Protein AF-A0A2D4KIU3-F1 (afdb_monomer_lite)

pLDDT: mean 73.27, std 28.05, range [29.25, 98.81]

Structure (mmCIF, N/CA/C/O backbone):
data_AF-A0A2D4KIU3-F1
#
_entry.id   AF-A0A2D4KIU3-F1
#
loop_
_atom_site.group_PDB
_atom_site.id
_atom_site.type_symbol
_atom_site.label_atom_id
_atom_site.label_alt_id
_atom_site.label_comp_id
_atom_site.label_asym_id
_atom_site.label_entity_id
_atom_site.label_seq_id
_atom_site.pdbx_PDB_ins_code
_atom_site.Cartn_x
_atom_site.Cartn_y
_atom_site.Cartn_z
_atom_site.occupancy
_atom_site.B_iso_or_equiv
_atom_site.auth_seq_id
_atom_site.auth_comp_id
_atom_site.auth_asym_id
_atom_site.auth_atom_id
_atom_site.pdbx_PDB_model_num
ATOM 1 N N . LYS A 1 1 ? 47.180 14.783 33.557 1.00 40.50 1 LYS A N 1
ATOM 2 C CA . LYS A 1 1 ? 46.463 15.062 32.293 1.00 40.50 1 LYS A CA 1
ATOM 3 C C . LYS A 1 1 ? 45.874 13.731 31.848 1.00 40.50 1 LYS A C 1
ATOM 5 O O . LYS A 1 1 ? 46.631 12.864 31.442 1.00 40.50 1 LYS A O 1
ATOM 10 N N . LEU A 1 2 ? 44.599 13.516 32.169 1.00 36.12 2 LEU A N 1
ATOM 11 C CA . LEU A 1 2 ? 43.833 12.306 31.865 1.00 36.12 2 LEU A CA 1
ATOM 12 C C . LEU A 1 2 ? 43.124 12.553 30.540 1.00 36.12 2 LEU A C 1
ATOM 14 O O . LEU A 1 2 ? 42.326 13.480 30.495 1.00 36.12 2 LEU A O 1
ATOM 18 N N . GLU A 1 3 ? 43.389 11.741 29.525 1.00 37.31 3 GLU A N 1
ATOM 19 C CA . GLU A 1 3 ? 42.481 11.543 28.393 1.00 37.31 3 GLU A CA 1
ATOM 20 C C . GLU A 1 3 ? 42.532 10.060 28.030 1.00 37.31 3 GLU A C 1
ATOM 22 O O . GLU A 1 3 ? 43.608 9.468 27.935 1.00 37.31 3 GLU A O 1
ATOM 27 N N . GLY A 1 4 ? 41.349 9.457 27.964 1.00 34.34 4 GLY A N 1
ATOM 28 C CA . GLY A 1 4 ? 41.135 8.068 27.607 1.00 34.34 4 GLY A CA 1
ATOM 29 C C . GLY A 1 4 ? 40.420 7.958 26.269 1.00 34.34 4 GLY A C 1
ATOM 30 O O . GLY A 1 4 ? 39.646 8.831 25.898 1.00 34.34 4 GLY A O 1
ATOM 31 N N . GLU A 1 5 ? 40.642 6.833 25.605 1.00 39.84 5 GLU A N 1
ATOM 32 C CA . GLU A 1 5 ? 39.859 6.281 24.499 1.00 39.84 5 GLU A CA 1
ATOM 33 C C . GLU A 1 5 ? 39.875 4.764 24.773 1.00 39.84 5 GLU A C 1
ATOM 35 O O . GLU A 1 5 ? 40.921 4.200 25.077 1.00 39.84 5 GLU A O 1
ATOM 40 N N . GLY A 1 6 ? 38.779 4.018 24.871 1.00 34.97 6 GLY A N 1
ATOM 41 C CA . GLY A 1 6 ? 37.542 4.077 24.106 1.00 34.97 6 GLY A CA 1
ATOM 42 C C . GLY A 1 6 ? 37.364 2.710 23.437 1.00 34.97 6 GLY A C 1
ATOM 43 O O . GLY A 1 6 ? 37.425 2.608 22.219 1.00 34.97 6 GLY A O 1
ATOM 44 N N . SER A 1 7 ? 37.249 1.635 24.231 1.00 36.78 7 SER A N 1
ATOM 45 C CA . SER A 1 7 ? 37.103 0.265 23.725 1.00 36.78 7 SER A CA 1
ATOM 46 C C . SER A 1 7 ? 35.697 0.048 23.160 1.00 36.78 7 SER A C 1
ATOM 48 O O . SER A 1 7 ? 34.721 0.046 23.916 1.00 36.78 7 SER A O 1
ATOM 50 N N . GLY A 1 8 ? 35.597 -0.169 21.849 1.00 34.53 8 GLY A N 1
ATOM 51 C CA . GLY A 1 8 ? 34.386 -0.670 21.206 1.00 34.53 8 GLY A CA 1
ATOM 52 C C . GLY A 1 8 ? 34.081 -2.088 21.684 1.00 34.53 8 GLY A C 1
ATOM 53 O O . GLY A 1 8 ? 34.911 -2.983 21.553 1.00 34.53 8 GLY A O 1
ATOM 54 N N . LYS A 1 9 ? 32.898 -2.280 22.269 1.00 35.44 9 LYS A N 1
ATOM 55 C CA . LYS A 1 9 ? 32.321 -3.601 22.524 1.00 35.44 9 LYS A CA 1
ATOM 56 C C . LYS A 1 9 ? 31.209 -3.824 21.510 1.00 35.44 9 LYS A C 1
ATOM 58 O O . LYS A 1 9 ? 30.215 -3.103 21.514 1.00 35.44 9 LYS A O 1
ATOM 63 N N . GLU A 1 10 ? 31.424 -4.806 20.646 1.00 32.50 10 GLU A N 1
ATOM 64 C CA . GLU A 1 10 ? 30.407 -5.408 19.796 1.00 32.50 10 GLU A CA 1
ATOM 65 C C . GLU A 1 10 ? 29.347 -6.068 20.689 1.00 32.50 10 GLU A C 1
ATOM 67 O O . GLU A 1 10 ? 29.673 -6.796 21.627 1.00 32.50 10 GLU A O 1
ATOM 72 N N . ALA A 1 11 ? 28.076 -5.763 20.433 1.00 32.19 11 ALA A N 1
ATOM 73 C CA . ALA A 1 11 ? 26.944 -6.415 21.076 1.00 32.19 11 ALA A CA 1
ATOM 74 C C . ALA A 1 11 ? 26.399 -7.477 20.116 1.00 32.19 11 ALA A C 1
ATOM 76 O O . ALA A 1 11 ? 25.692 -7.177 19.155 1.00 32.19 11 ALA A O 1
ATOM 77 N N . GLU A 1 12 ? 26.782 -8.718 20.386 1.00 29.94 12 GLU A N 1
ATOM 78 C CA . GLU A 1 12 ? 26.273 -9.938 19.772 1.00 29.94 12 GLU A CA 1
ATOM 79 C C 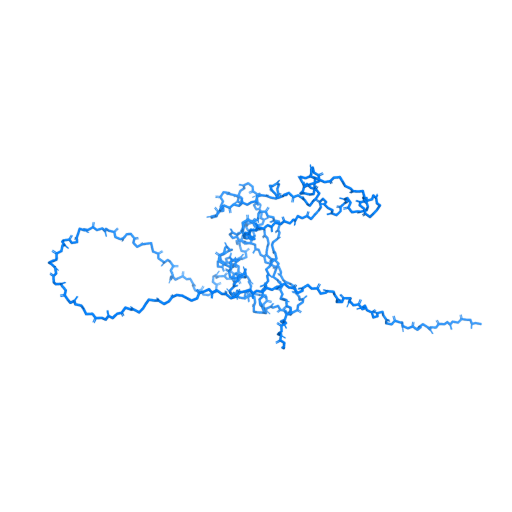. GLU A 1 12 ? 24.845 -10.193 20.285 1.00 29.94 12 GLU A C 1
ATOM 81 O O . GLU A 1 12 ? 24.622 -10.394 21.480 1.00 29.94 12 GLU A O 1
ATOM 86 N N . VAL A 1 13 ? 23.850 -10.126 19.395 1.00 33.41 13 VAL A N 1
ATOM 87 C CA . VAL A 1 13 ? 22.452 -10.442 19.727 1.00 33.41 13 VAL A CA 1
ATOM 88 C C . VAL A 1 13 ? 22.194 -11.906 19.387 1.00 33.41 13 VAL A C 1
ATOM 90 O O . VAL A 1 13 ? 21.866 -12.266 18.257 1.00 33.41 13 VAL A O 1
ATOM 93 N N . GLN A 1 14 ? 22.344 -12.748 20.407 1.00 29.25 14 GLN A N 1
ATOM 94 C CA . GLN A 1 14 ? 21.923 -14.144 20.426 1.00 29.25 14 GLN A CA 1
ATOM 95 C C . GLN A 1 14 ? 20.391 -14.216 20.289 1.00 29.25 14 GLN A C 1
ATOM 97 O O . GLN A 1 14 ? 19.669 -13.743 21.166 1.00 29.25 14 GLN A O 1
ATOM 102 N N . THR A 1 15 ? 19.873 -14.813 19.211 1.00 35.56 15 THR A N 1
ATOM 103 C CA . THR A 1 15 ? 18.436 -15.122 19.103 1.00 35.56 15 THR A CA 1
ATOM 104 C C . THR A 1 15 ? 18.208 -16.582 19.471 1.00 35.56 15 THR A C 1
ATOM 106 O O . THR A 1 15 ? 18.785 -17.484 18.865 1.00 35.56 15 THR A O 1
ATOM 109 N N . ALA A 1 16 ? 17.384 -16.788 20.499 1.00 31.39 16 ALA A N 1
ATOM 110 C CA . ALA A 1 16 ? 16.934 -18.083 20.978 1.00 31.39 16 ALA A CA 1
ATOM 111 C C . ALA A 1 16 ? 16.079 -18.793 19.918 1.00 31.39 16 ALA A C 1
ATOM 113 O O . ALA A 1 16 ? 15.137 -18.221 19.370 1.00 31.39 16 ALA A O 1
ATOM 114 N N . ALA A 1 17 ? 16.434 -20.045 19.643 1.00 29.98 17 ALA A N 1
ATOM 115 C CA . ALA A 1 17 ? 15.626 -20.989 18.896 1.00 29.98 17 ALA A CA 1
ATOM 116 C C . ALA A 1 17 ? 14.767 -21.765 19.896 1.00 29.98 17 ALA A C 1
ATOM 118 O O . ALA A 1 17 ? 15.323 -22.450 20.748 1.00 29.98 17 ALA A O 1
ATOM 119 N N . ASP A 1 18 ? 13.445 -21.684 19.763 1.00 30.75 18 ASP A N 1
ATOM 120 C CA . ASP A 1 18 ? 12.531 -22.614 20.417 1.00 30.75 18 ASP A CA 1
ATOM 121 C C . ASP A 1 18 ? 11.581 -23.241 19.400 1.00 30.75 18 ASP A C 1
ATOM 123 O O . ASP A 1 18 ? 11.094 -22.615 18.456 1.00 30.75 18 ASP A O 1
ATOM 127 N N . ALA A 1 19 ? 11.419 -24.544 19.592 1.00 31.80 19 ALA A N 1
ATOM 128 C CA . ALA A 1 19 ? 10.849 -25.514 18.686 1.00 31.80 19 ALA A CA 1
ATOM 129 C C . ALA A 1 19 ? 9.316 -25.485 18.648 1.00 31.80 19 ALA A C 1
ATOM 131 O O . ALA A 1 19 ? 8.651 -25.342 19.670 1.00 31.80 19 ALA A O 1
ATOM 132 N N . ALA A 1 20 ? 8.755 -25.772 17.472 1.00 32.62 20 ALA A N 1
ATOM 133 C CA . ALA A 1 20 ? 7.393 -26.279 17.344 1.00 32.62 20 ALA A CA 1
ATOM 134 C C . ALA A 1 20 ? 7.316 -27.268 16.173 1.00 32.62 20 ALA A C 1
ATOM 136 O O . ALA A 1 20 ? 7.090 -26.910 15.018 1.00 32.62 20 ALA A O 1
ATOM 137 N N . THR A 1 21 ? 7.534 -28.538 16.503 1.00 33.28 21 THR A N 1
ATOM 138 C CA . THR A 1 21 ? 7.235 -29.704 15.670 1.00 33.28 21 THR A CA 1
ATOM 139 C C . THR A 1 21 ? 5.724 -29.912 15.649 1.00 33.28 21 THR A C 1
ATOM 141 O O . THR A 1 21 ? 5.147 -30.228 16.687 1.00 33.28 21 THR A O 1
ATOM 144 N N . LEU A 1 22 ? 5.076 -29.797 14.487 1.00 35.41 22 LEU A N 1
ATOM 145 C CA . LEU A 1 22 ? 3.707 -30.280 14.297 1.00 35.41 22 LEU A CA 1
ATOM 146 C C . LEU A 1 22 ? 3.596 -31.110 13.016 1.00 35.41 22 LEU A C 1
ATOM 148 O O . LEU A 1 22 ? 3.988 -30.701 11.924 1.00 35.41 22 LEU A O 1
ATOM 152 N N . ALA A 1 23 ? 3.093 -32.321 13.227 1.00 34.09 23 ALA A N 1
ATOM 153 C CA . ALA A 1 23 ? 2.970 -33.421 12.293 1.00 34.09 23 ALA A CA 1
ATOM 154 C C . ALA A 1 23 ? 2.049 -33.106 11.104 1.00 34.09 23 ALA A C 1
ATOM 156 O O . ALA A 1 23 ? 0.964 -32.551 11.267 1.00 34.09 23 ALA A O 1
ATOM 157 N N . THR A 1 24 ? 2.450 -33.549 9.913 1.00 32.34 24 THR A N 1
ATOM 158 C CA . THR A 1 24 ? 1.591 -33.642 8.727 1.00 32.34 24 THR A CA 1
ATOM 159 C C . THR A 1 24 ? 1.411 -35.113 8.364 1.00 32.34 24 THR A C 1
ATOM 161 O O . THR A 1 24 ? 2.364 -35.815 8.036 1.00 32.34 24 THR A O 1
ATOM 164 N N . SER A 1 25 ? 0.174 -35.593 8.460 1.00 35.59 25 SER A N 1
ATOM 165 C CA . SER A 1 25 ? -0.276 -36.888 7.950 1.00 35.59 25 SER A CA 1
ATOM 166 C C . SER A 1 25 ? -0.548 -36.813 6.432 1.00 35.59 25 SER A C 1
ATOM 168 O O . SER A 1 25 ? -0.984 -35.768 5.943 1.00 35.59 25 SER A O 1
ATOM 170 N N . PRO A 1 26 ? -0.296 -37.893 5.663 1.00 46.34 26 PRO A N 1
ATOM 171 C CA . PRO A 1 26 ? -0.470 -37.904 4.209 1.00 46.34 26 PRO A CA 1
ATOM 172 C C . PRO A 1 26 ? -1.936 -38.132 3.780 1.00 46.34 26 PRO A C 1
ATOM 174 O O . PRO A 1 26 ? -2.709 -38.740 4.525 1.00 46.34 26 PRO A O 1
ATOM 177 N N . PRO A 1 27 ? -2.332 -37.690 2.569 1.00 42.78 27 PRO A N 1
ATOM 178 C CA . PRO A 1 27 ? -3.683 -37.888 2.045 1.00 42.78 27 PRO A CA 1
ATOM 179 C C . PRO A 1 27 ? -3.901 -39.320 1.512 1.00 42.78 27 PRO A C 1
ATOM 181 O O . PRO A 1 27 ? -2.961 -39.932 0.997 1.00 42.78 27 PRO A O 1
ATOM 184 N N . PRO A 1 28 ? -5.136 -39.858 1.568 1.00 35.97 28 PRO A N 1
ATOM 185 C CA . PRO A 1 28 ? -5.449 -41.160 0.996 1.00 35.97 28 PRO A CA 1
ATOM 186 C C . PRO A 1 28 ? -5.583 -41.090 -0.531 1.00 35.97 28 PRO A C 1
ATOM 188 O O . PRO A 1 28 ? -6.328 -40.285 -1.090 1.00 35.97 28 PRO A O 1
ATOM 191 N N . THR A 1 29 ? -4.876 -41.994 -1.201 1.00 35.66 29 THR A N 1
ATOM 192 C CA . THR A 1 29 ? -5.041 -42.344 -2.609 1.00 35.66 29 THR A CA 1
ATOM 193 C C . THR A 1 29 ? -6.275 -43.232 -2.783 1.00 35.66 29 THR A C 1
ATOM 195 O O . THR A 1 29 ? -6.407 -44.269 -2.137 1.00 35.66 29 THR A O 1
ATOM 198 N N . SER A 1 30 ? -7.171 -42.872 -3.702 1.00 39.31 30 SER A N 1
ATOM 199 C CA . SER A 1 30 ? -8.109 -43.832 -4.288 1.00 39.31 30 SER A CA 1
ATOM 200 C C . SER A 1 30 ? -8.106 -43.660 -5.801 1.00 39.31 30 SER A C 1
ATOM 202 O O . SER A 1 30 ? -8.297 -42.567 -6.332 1.00 39.31 30 SER A O 1
ATOM 204 N N . GLY A 1 31 ? -7.754 -44.750 -6.477 1.00 32.97 31 GLY A N 1
ATOM 205 C CA . GLY A 1 31 ? -7.716 -44.848 -7.922 1.00 32.97 31 GLY A CA 1
ATOM 206 C C . GLY A 1 31 ? -9.086 -45.193 -8.489 1.00 32.97 31 GLY A C 1
ATOM 207 O O . GLY A 1 31 ? -9.846 -45.955 -7.898 1.00 32.97 31 GLY A O 1
ATOM 208 N N . ALA A 1 32 ? -9.351 -44.687 -9.686 1.00 34.72 32 ALA A N 1
ATOM 209 C CA . ALA A 1 32 ? -10.317 -45.268 -10.598 1.00 34.72 32 ALA A CA 1
ATOM 210 C C . ALA A 1 32 ? -9.706 -45.239 -12.002 1.00 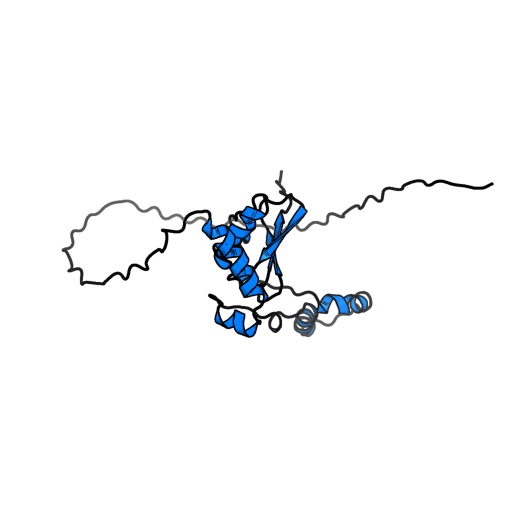34.72 32 ALA A C 1
ATOM 212 O O . ALA A 1 32 ? -9.532 -44.190 -12.618 1.00 34.72 32 ALA A O 1
ATOM 213 N N . VAL A 1 33 ? -9.315 -46.426 -12.454 1.00 33.50 33 VAL A N 1
ATOM 214 C CA . VAL A 1 33 ? -8.898 -46.741 -13.819 1.00 33.50 33 VAL A CA 1
ATOM 215 C C . VAL A 1 33 ? -10.155 -46.777 -14.690 1.00 33.50 33 VAL A C 1
ATOM 217 O O . VAL A 1 33 ? -11.086 -47.512 -14.374 1.00 33.50 33 VAL A O 1
ATOM 220 N N . ALA A 1 34 ? -10.183 -46.025 -15.791 1.00 33.12 34 ALA A N 1
ATOM 221 C CA . ALA A 1 34 ? -11.226 -46.122 -16.811 1.00 33.12 34 ALA A CA 1
ATOM 222 C C . ALA A 1 34 ? -10.615 -46.631 -18.126 1.00 33.12 34 ALA A C 1
ATOM 224 O O . ALA A 1 34 ? -9.684 -46.029 -18.662 1.00 33.12 34 ALA A O 1
ATOM 225 N N . GLN A 1 35 ? -11.122 -47.764 -18.618 1.00 33.66 35 GLN A N 1
ATOM 226 C CA . GLN A 1 35 ? -10.772 -48.347 -19.916 1.00 33.66 35 GLN A CA 1
ATOM 227 C C . GLN A 1 35 ? -11.553 -47.679 -21.066 1.00 33.66 35 GLN A C 1
ATOM 229 O O . GLN A 1 35 ? -12.667 -47.201 -20.841 1.00 33.66 35 GLN A O 1
ATOM 234 N N . PRO A 1 36 ? -11.018 -47.663 -22.304 1.00 35.38 36 PRO A N 1
ATOM 235 C CA . PRO A 1 36 ? -11.659 -47.019 -23.440 1.00 35.38 36 PRO A CA 1
ATOM 236 C C . PRO A 1 36 ? -12.484 -48.012 -24.267 1.00 35.38 36 PRO A C 1
ATOM 238 O O . PRO A 1 36 ? -12.012 -49.089 -24.623 1.00 35.38 36 PRO A O 1
ATOM 241 N N . GLY A 1 37 ? -13.684 -47.599 -24.672 1.00 32.28 37 GLY A N 1
ATOM 242 C CA . GLY A 1 37 ? -14.399 -48.242 -25.771 1.00 32.28 37 GLY A CA 1
ATOM 243 C C . GLY A 1 37 ? -15.909 -48.218 -25.609 1.00 32.28 37 GLY A C 1
ATOM 244 O O . GLY A 1 37 ? -16.460 -49.056 -24.914 1.00 32.28 37 GLY A O 1
ATOM 245 N N . GLN A 1 38 ? -16.575 -47.299 -26.309 1.00 33.19 38 GLN A N 1
ATOM 246 C CA . GLN A 1 38 ? -17.578 -47.633 -27.327 1.00 33.19 38 GLN A CA 1
ATOM 247 C C . GLN A 1 38 ? -18.181 -46.354 -27.919 1.00 33.19 38 GLN A C 1
ATOM 249 O O . GLN A 1 38 ? -18.591 -45.427 -27.226 1.00 33.19 38 GLN A O 1
ATOM 254 N N . ARG A 1 39 ? -18.175 -46.321 -29.252 1.00 32.19 39 ARG A N 1
ATOM 255 C CA . ARG A 1 39 ? -18.796 -45.318 -30.117 1.00 32.19 39 ARG A CA 1
ATOM 256 C C . ARG A 1 39 ? -20.314 -45.492 -30.051 1.00 32.19 39 ARG A C 1
ATOM 258 O O . ARG A 1 39 ? -20.799 -46.576 -30.356 1.00 32.19 39 ARG A O 1
ATOM 265 N N . ALA A 1 40 ? -21.043 -44.417 -29.776 1.00 32.47 40 ALA A N 1
ATOM 266 C CA . ALA A 1 40 ? -22.468 -44.323 -30.071 1.00 32.47 40 ALA A CA 1
ATOM 267 C C . ALA A 1 40 ? -22.727 -43.052 -30.889 1.00 32.47 40 ALA A C 1
ATOM 269 O O . ALA A 1 40 ? -22.396 -41.940 -30.484 1.00 32.47 40 ALA A O 1
ATOM 270 N N . SER A 1 41 ? -23.264 -43.262 -32.085 1.00 33.00 41 SER A N 1
ATOM 271 C CA . SER A 1 41 ? -23.722 -42.261 -33.040 1.00 33.00 41 SER A CA 1
ATOM 272 C C . SER A 1 41 ? -25.031 -41.630 -32.573 1.00 33.00 41 SER A C 1
ATOM 274 O O . SER A 1 41 ? -26.014 -42.352 -32.412 1.00 33.00 41 SER A O 1
ATOM 276 N N . LEU A 1 42 ? -25.078 -40.303 -32.440 1.00 34.06 42 LEU A N 1
ATOM 277 C CA . LEU A 1 42 ? -26.329 -39.554 -32.325 1.00 34.06 42 LEU A CA 1
ATOM 278 C C . LEU A 1 42 ? -26.272 -38.283 -33.186 1.00 34.06 42 LEU A C 1
ATOM 280 O O . LEU A 1 42 ? -25.237 -37.637 -33.326 1.00 34.06 42 LEU A O 1
ATOM 284 N N . SER A 1 43 ? -27.413 -38.023 -33.816 1.00 32.75 43 SER A N 1
ATOM 285 C CA . SER A 1 43 ? -27.747 -37.038 -34.850 1.00 32.75 43 SER A CA 1
ATOM 286 C C . SER A 1 43 ? -27.503 -35.567 -34.470 1.00 32.75 43 SER A C 1
ATOM 288 O O . SER A 1 43 ? -27.565 -35.226 -33.289 1.00 32.75 43 SER A O 1
ATOM 290 N N . PRO A 1 44 ? -27.301 -34.668 -35.457 1.00 36.28 44 PRO A N 1
ATOM 291 C CA . PRO A 1 44 ? -27.013 -33.261 -35.197 1.00 36.28 44 PRO A CA 1
ATOM 292 C C . PRO A 1 44 ? -28.254 -32.518 -34.685 1.00 36.28 44 PRO A C 1
ATOM 294 O O . PRO A 1 44 ? -29.284 -32.467 -35.355 1.00 36.28 44 PRO A O 1
ATOM 297 N N . VAL A 1 45 ? -28.141 -31.912 -33.502 1.00 35.22 45 VAL A N 1
ATOM 298 C CA . VAL A 1 45 ? -29.133 -30.972 -32.964 1.00 35.22 45 VAL A CA 1
ATOM 299 C C . VAL A 1 45 ? -28.734 -29.555 -33.377 1.00 35.22 45 VAL A C 1
ATOM 301 O O . VAL A 1 45 ? -27.583 -29.148 -33.241 1.00 35.22 45 VAL A O 1
ATOM 304 N N . SER A 1 46 ? -29.712 -28.831 -33.916 1.00 33.75 46 SER A N 1
ATOM 305 C CA . SER A 1 46 ? -29.637 -27.459 -34.417 1.00 33.75 46 SER A CA 1
ATOM 306 C C . SER A 1 46 ? -29.015 -26.483 -33.406 1.00 33.75 46 SER A C 1
ATOM 308 O O . SER A 1 46 ? -29.580 -26.240 -32.340 1.00 33.75 46 SER A O 1
ATOM 310 N N . LEU A 1 47 ? -27.882 -25.873 -33.769 1.00 36.50 47 LEU A N 1
ATOM 311 C CA . LEU A 1 47 ? -27.277 -24.739 -33.065 1.00 36.50 47 LEU A CA 1
ATOM 312 C C . LEU A 1 47 ? -28.142 -23.492 -33.286 1.00 36.50 47 LEU A C 1
ATOM 314 O O . LEU A 1 47 ? -28.080 -22.843 -34.328 1.00 36.50 47 LEU A O 1
ATOM 318 N N . GLY A 1 48 ? -28.974 -23.173 -32.297 1.00 30.53 48 GLY A N 1
ATOM 319 C CA . GLY A 1 48 ? -29.591 -21.860 -32.181 1.00 30.53 48 GLY A CA 1
ATOM 320 C C . GLY A 1 48 ? -28.519 -20.790 -31.965 1.00 30.53 48 GLY A C 1
ATOM 321 O O . GLY A 1 48 ? -27.594 -20.976 -31.175 1.00 30.53 48 GLY A O 1
ATOM 322 N N . ASN A 1 49 ? -28.658 -19.677 -32.685 1.00 40.84 49 ASN A N 1
ATOM 323 C CA . ASN A 1 49 ? -27.849 -18.470 -32.556 1.00 40.84 49 ASN A CA 1
ATOM 324 C C . ASN A 1 49 ? -27.816 -17.979 -31.101 1.00 40.84 49 ASN A C 1
ATOM 326 O O . ASN A 1 49 ? -28.709 -17.256 -30.663 1.00 40.84 49 ASN A O 1
ATOM 330 N N . LEU A 1 50 ? -26.755 -18.318 -30.369 1.00 35.38 50 LEU A N 1
ATOM 331 C CA . LEU A 1 50 ? -26.365 -17.590 -29.172 1.00 35.38 50 LEU A CA 1
ATOM 332 C C . LEU A 1 50 ? -25.201 -16.686 -29.555 1.00 35.38 50 LEU A C 1
ATOM 334 O O . LEU A 1 50 ? -24.065 -17.114 -29.750 1.00 35.38 50 LEU A O 1
ATOM 338 N N . GLN A 1 51 ? -25.539 -15.417 -29.734 1.00 34.66 51 GLN A N 1
ATOM 339 C CA . GLN A 1 51 ? -24.614 -14.348 -30.042 1.00 34.66 51 GLN A CA 1
ATOM 340 C C . GLN A 1 51 ? -23.617 -14.222 -28.888 1.00 34.66 51 GLN A C 1
ATOM 342 O O . GLN A 1 51 ? -23.912 -13.651 -27.838 1.00 34.66 51 GLN A O 1
ATOM 347 N N . LEU A 1 52 ? -22.435 -14.803 -29.080 1.00 31.94 52 LEU A N 1
ATOM 348 C CA . LEU A 1 52 ? -21.291 -14.622 -28.208 1.00 31.94 52 LEU A CA 1
ATOM 349 C C . LEU A 1 52 ? -20.937 -13.130 -28.255 1.00 31.94 52 LEU A C 1
ATOM 351 O O . LEU A 1 52 ? -20.344 -12.648 -29.220 1.00 31.94 52 LEU A O 1
ATOM 355 N N . LYS A 1 53 ? -21.335 -12.366 -27.232 1.00 32.41 53 LYS A N 1
ATOM 356 C CA . LYS A 1 53 ? -20.724 -11.062 -26.972 1.00 32.41 53 LYS A CA 1
ATOM 357 C C . LYS A 1 53 ? -19.274 -11.345 -26.603 1.00 32.41 53 LYS A C 1
ATOM 359 O O . LYS A 1 53 ? -18.962 -11.621 -25.449 1.00 32.41 53 LYS A O 1
ATOM 364 N N . ALA A 1 54 ? -18.405 -11.315 -27.606 1.00 31.25 54 ALA A N 1
ATOM 365 C CA . ALA A 1 54 ? -16.979 -11.182 -27.405 1.00 31.25 54 ALA A CA 1
ATOM 366 C C . ALA A 1 54 ? -16.768 -9.927 -26.550 1.00 31.25 54 ALA A C 1
ATOM 368 O O . ALA A 1 54 ? -16.939 -8.802 -27.023 1.00 31.25 54 ALA A O 1
ATOM 369 N N . ALA A 1 55 ? -16.456 -10.117 -25.268 1.00 33.53 55 ALA A N 1
ATOM 370 C CA . ALA A 1 55 ? -15.831 -9.074 -24.481 1.00 33.53 55 ALA A CA 1
ATOM 371 C C . ALA A 1 55 ? -14.517 -8.773 -25.198 1.00 33.53 55 ALA A C 1
ATOM 373 O O . ALA A 1 55 ? -13.614 -9.610 -25.229 1.00 33.53 55 ALA A O 1
ATOM 374 N N . ALA A 1 56 ? -14.469 -7.630 -25.877 1.00 30.97 56 ALA A N 1
ATOM 375 C CA . ALA A 1 56 ? -13.286 -7.170 -26.567 1.00 30.97 56 ALA A CA 1
ATOM 376 C C . ALA A 1 56 ? -12.132 -7.153 -25.561 1.00 30.97 56 ALA A C 1
ATOM 378 O O . ALA A 1 56 ? -12.068 -6.300 -24.675 1.00 30.97 56 ALA A O 1
ATOM 379 N N . SER A 1 57 ? -11.217 -8.114 -25.692 1.00 36.16 57 SER A N 1
ATOM 380 C CA . SER A 1 57 ? -9.901 -8.000 -25.099 1.00 36.16 57 SER A CA 1
ATOM 381 C C . SER A 1 57 ? -9.251 -6.784 -25.753 1.00 36.16 57 SER A C 1
ATOM 383 O O . SER A 1 57 ? -8.776 -6.864 -26.888 1.00 36.16 57 SER A O 1
ATOM 385 N N . HIS A 1 58 ? -9.243 -5.641 -25.069 1.00 37.94 58 HIS A N 1
ATOM 386 C CA . HIS A 1 58 ? -8.400 -4.505 -25.435 1.00 37.94 58 HIS A CA 1
ATOM 387 C C . HIS A 1 58 ? -6.941 -4.861 -25.117 1.00 37.94 58 HIS A C 1
ATOM 389 O O . HIS A 1 58 ? -6.312 -4.348 -24.199 1.00 37.94 58 HIS A O 1
ATOM 395 N N . SER A 1 59 ? -6.411 -5.801 -25.894 1.00 41.50 59 SER A N 1
ATOM 396 C CA . SER A 1 59 ? -5.011 -6.197 -25.933 1.00 41.50 59 SER A CA 1
ATOM 397 C C . SER A 1 59 ? -4.405 -5.747 -27.261 1.00 41.50 59 SER A C 1
ATOM 399 O O . SER A 1 59 ? -3.748 -6.525 -27.936 1.00 41.50 59 SER A O 1
ATOM 401 N N . THR A 1 60 ? -4.622 -4.490 -27.657 1.00 45.94 60 THR A N 1
ATOM 402 C CA . THR A 1 60 ? -3.850 -3.827 -28.718 1.00 45.94 60 THR A CA 1
ATOM 403 C C . THR A 1 60 ? -3.903 -2.311 -28.556 1.00 45.94 60 THR A C 1
ATOM 405 O O . THR A 1 60 ? -4.972 -1.751 -28.356 1.00 45.94 60 THR A O 1
ATOM 408 N N . MET A 1 61 ? -2.746 -1.680 -28.779 1.00 44.38 61 MET A N 1
ATOM 409 C CA . MET A 1 61 ? -2.486 -0.242 -28.935 1.00 44.38 61 MET A CA 1
ATOM 410 C C . MET A 1 61 ? -2.277 0.567 -27.658 1.00 44.38 61 MET A C 1
ATOM 412 O O . MET A 1 61 ? -3.232 1.097 -27.136 1.00 44.38 61 MET A O 1
ATOM 416 N N . TYR A 1 62 ? -1.012 0.769 -27.253 1.00 38.28 62 TYR A N 1
ATOM 417 C CA . TYR A 1 62 ? -0.438 2.122 -27.077 1.00 38.28 62 TYR A CA 1
ATOM 418 C C . TYR A 1 62 ? 1.111 2.059 -27.090 1.00 38.28 62 TYR A C 1
ATOM 420 O O . TYR A 1 62 ? 1.689 1.275 -26.318 1.00 38.28 62 TYR A O 1
ATOM 428 N N . PRO A 1 63 ? 1.794 2.863 -27.939 1.00 41.12 63 PRO A N 1
ATOM 429 C CA . PRO A 1 63 ? 3.250 2.834 -28.112 1.00 41.12 63 PRO A CA 1
ATOM 430 C C . PRO A 1 63 ? 4.018 3.433 -26.917 1.00 41.12 63 PRO A C 1
ATOM 432 O O . PRO A 1 63 ? 3.537 4.318 -26.205 1.00 41.12 63 PRO A O 1
ATOM 435 N N . GLY A 1 64 ? 5.233 2.916 -26.698 1.00 49.91 64 GLY A N 1
ATOM 436 C CA . GLY A 1 64 ? 5.976 2.912 -25.426 1.00 49.91 64 GLY A CA 1
ATOM 437 C C . GLY A 1 64 ? 6.326 4.254 -24.767 1.00 49.91 64 GLY A C 1
ATOM 438 O O . GLY A 1 64 ? 6.551 4.267 -23.559 1.00 49.91 64 GLY A O 1
ATOM 439 N N . ASN A 1 65 ? 6.298 5.384 -25.483 1.00 48.78 65 ASN A N 1
ATOM 440 C CA . ASN A 1 65 ? 6.597 6.698 -24.892 1.00 48.78 65 ASN A CA 1
ATOM 441 C C . ASN A 1 65 ? 5.407 7.344 -24.159 1.00 48.78 65 ASN A C 1
ATOM 443 O O . ASN A 1 65 ? 5.630 8.145 -23.255 1.00 48.78 65 ASN A O 1
ATOM 447 N N . LYS A 1 66 ? 4.153 6.971 -24.466 1.00 47.97 66 LYS A N 1
ATOM 448 C CA . LYS A 1 66 ? 2.972 7.534 -23.777 1.00 47.97 66 LYS A CA 1
ATOM 449 C C . LYS A 1 66 ? 2.797 6.981 -22.355 1.00 47.97 66 LYS A C 1
ATOM 451 O O . LYS A 1 66 ? 2.361 7.703 -21.467 1.00 47.97 66 LYS A O 1
ATOM 456 N N . ARG A 1 67 ? 3.224 5.737 -22.095 1.00 50.88 67 ARG A N 1
ATOM 457 C CA . ARG A 1 67 ? 3.034 5.054 -20.794 1.00 50.88 67 ARG A CA 1
ATOM 458 C C . ARG A 1 67 ? 3.771 5.707 -19.620 1.00 50.88 67 ARG A C 1
ATOM 460 O O . ARG A 1 67 ? 3.298 5.615 -18.495 1.00 50.88 67 ARG A O 1
ATOM 467 N N . LYS A 1 68 ? 4.902 6.383 -19.868 1.00 53.44 68 LYS A N 1
ATOM 468 C CA . LYS A 1 68 ? 5.658 7.106 -18.826 1.00 53.44 68 LYS A CA 1
ATOM 469 C C . LYS A 1 68 ? 4.924 8.346 -18.303 1.00 53.44 68 LYS A C 1
ATOM 471 O O . LYS A 1 68 ? 5.176 8.744 -17.170 1.00 53.44 68 LYS A O 1
ATOM 476 N N . LYS A 1 69 ? 4.053 8.949 -19.121 1.00 62.41 69 LYS A N 1
ATOM 477 C CA . LYS A 1 69 ? 3.227 10.097 -18.723 1.00 62.41 69 LYS A CA 1
ATOM 478 C C . LYS A 1 69 ? 2.006 9.638 -17.919 1.00 62.41 69 LYS A C 1
ATOM 480 O O . LYS A 1 69 ? 1.703 10.224 -16.891 1.00 62.41 69 LYS A O 1
ATOM 485 N N . LEU A 1 70 ? 1.415 8.513 -18.330 1.00 86.62 70 LEU A N 1
ATOM 486 C CA . LEU A 1 70 ? 0.157 8.005 -17.780 1.00 86.62 70 LEU A CA 1
ATOM 487 C C . LEU A 1 70 ? 0.229 7.652 -16.291 1.00 86.62 70 LEU A C 1
ATOM 489 O O . LEU A 1 70 ? -0.604 8.127 -15.534 1.00 86.62 70 LEU A O 1
ATOM 493 N N . TRP A 1 71 ? 1.225 6.875 -15.840 1.00 93.62 71 TRP A N 1
ATOM 494 C CA . TRP A 1 71 ? 1.263 6.493 -14.418 1.00 93.62 71 TRP A CA 1
ATOM 495 C C . TRP A 1 71 ? 1.538 7.690 -13.498 1.00 93.62 71 TRP A C 1
ATOM 497 O O . TRP A 1 71 ? 1.045 7.715 -12.379 1.00 93.62 71 TRP A O 1
ATOM 507 N N . ARG A 1 72 ? 2.293 8.697 -13.966 1.00 95.62 72 ARG A N 1
ATOM 508 C CA . ARG A 1 72 ? 2.598 9.907 -13.183 1.00 95.62 72 ARG A CA 1
ATOM 509 C C . ARG A 1 72 ? 1.377 10.806 -13.035 1.00 95.62 72 ARG A C 1
ATOM 511 O O . ARG A 1 72 ? 1.095 11.239 -11.926 1.00 95.62 72 ARG A O 1
ATOM 518 N N . GLU A 1 73 ? 0.677 11.061 -14.139 1.00 95.75 73 GLU A N 1
ATOM 519 C CA . GLU A 1 73 ? -0.568 11.840 -14.146 1.00 95.75 73 GLU A CA 1
ATOM 520 C C . GLU A 1 73 ? -1.638 11.149 -13.300 1.00 95.75 73 GLU A C 1
ATOM 522 O O . GLU A 1 73 ? -2.279 11.791 -12.474 1.00 95.75 73 GLU A O 1
ATOM 527 N N . GLU A 1 74 ? -1.769 9.830 -13.441 1.00 96.00 74 GLU A N 1
ATOM 528 C CA . GLU A 1 74 ? -2.743 9.060 -12.674 1.00 96.00 74 GLU A CA 1
ATOM 529 C C . GLU A 1 74 ? -2.401 9.020 -11.184 1.00 96.00 74 GLU A C 1
ATOM 531 O O . GLU A 1 74 ? -3.266 9.243 -10.342 1.00 96.00 74 GLU A O 1
ATOM 536 N N . LYS A 1 75 ? -1.120 8.838 -10.843 1.00 97.25 75 LYS A N 1
ATOM 537 C CA . LYS A 1 75 ? -0.637 8.962 -9.464 1.00 97.25 75 LYS A CA 1
ATOM 538 C C . LYS A 1 75 ? -0.972 10.333 -8.881 1.00 97.25 75 LYS A C 1
ATOM 540 O O . LYS A 1 75 ? -1.473 10.417 -7.767 1.00 97.25 75 LYS A O 1
ATOM 545 N N . GLU A 1 76 ? -0.700 11.410 -9.613 1.00 97.31 76 GLU A N 1
ATOM 546 C CA . GLU A 1 76 ? -1.001 12.766 -9.154 1.00 97.31 76 GLU A CA 1
ATOM 547 C C . GLU A 1 76 ? -2.508 12.989 -8.967 1.00 97.31 76 GLU A C 1
ATOM 549 O O . GLU A 1 76 ? -2.912 13.584 -7.969 1.00 97.31 76 GLU A O 1
ATOM 554 N N . ARG A 1 77 ? -3.336 12.487 -9.891 1.00 97.38 77 ARG A N 1
ATOM 555 C 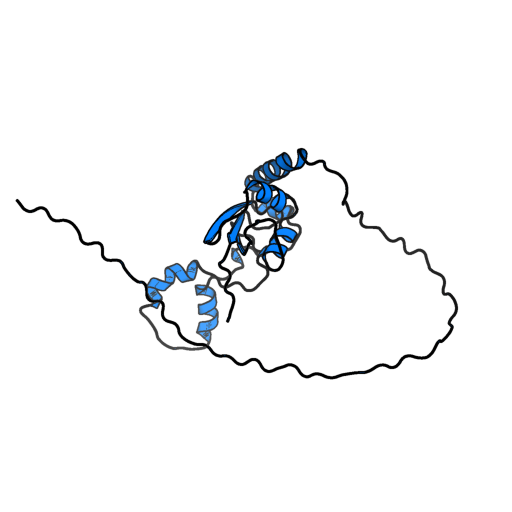CA . ARG A 1 77 ? -4.799 12.558 -9.806 1.00 97.38 77 ARG A CA 1
ATOM 556 C C . ARG A 1 77 ? -5.310 11.837 -8.560 1.00 97.38 77 ARG A C 1
ATOM 558 O O . ARG A 1 77 ? -5.977 12.458 -7.739 1.00 97.38 77 ARG A O 1
ATOM 565 N N . LEU A 1 78 ? -4.945 10.566 -8.391 1.00 96.94 78 LEU A N 1
ATOM 566 C CA . LEU A 1 78 ? -5.423 9.719 -7.296 1.00 96.94 78 LEU A CA 1
ATOM 567 C C . LEU A 1 78 ? -4.994 10.235 -5.920 1.00 96.94 78 LEU A C 1
ATOM 569 O O . LEU A 1 78 ? -5.774 10.176 -4.974 1.00 96.94 78 LEU A O 1
ATOM 573 N N . LEU A 1 79 ? -3.776 10.771 -5.798 1.00 95.50 79 LEU A N 1
ATOM 574 C CA . LEU A 1 79 ? -3.277 11.309 -4.528 1.00 95.50 79 LEU A CA 1
ATOM 575 C C . LEU A 1 79 ? -3.925 12.642 -4.128 1.00 95.50 79 LEU A C 1
ATOM 577 O O . LEU A 1 79 ? -3.843 13.021 -2.962 1.00 95.50 79 LEU A O 1
ATOM 581 N N . LYS A 1 80 ? -4.560 13.349 -5.068 1.00 97.38 80 LYS A N 1
ATOM 582 C CA . LYS A 1 80 ? -5.325 14.574 -4.791 1.00 97.38 80 LYS A CA 1
ATOM 583 C C . LYS A 1 80 ? -6.791 14.303 -4.450 1.00 97.38 80 LYS A C 1
ATOM 585 O O . LYS A 1 80 ? -7.456 15.209 -3.959 1.00 97.38 80 LYS A O 1
ATOM 590 N N . MET A 1 81 ? -7.292 13.100 -4.721 1.00 95.88 81 MET A N 1
ATOM 591 C CA . MET A 1 81 ? -8.682 12.740 -4.457 1.00 95.88 81 MET A CA 1
ATOM 592 C C . MET A 1 81 ? -8.932 12.476 -2.975 1.00 95.88 81 MET A C 1
ATOM 594 O O . MET A 1 81 ? -8.093 11.929 -2.255 1.00 95.88 81 MET A O 1
ATOM 598 N N . THR A 1 82 ? -10.140 12.813 -2.540 1.00 97.75 82 THR A N 1
ATOM 599 C CA . THR A 1 82 ? -10.674 12.403 -1.240 1.00 97.75 82 THR A CA 1
ATOM 600 C C . THR A 1 82 ? -11.008 10.913 -1.230 1.00 97.75 82 THR A C 1
ATOM 602 O O . THR A 1 82 ? -11.158 10.269 -2.271 1.00 97.75 82 THR A O 1
ATOM 605 N N . LEU A 1 83 ? -11.147 10.340 -0.037 1.00 96.19 83 LEU A N 1
ATOM 606 C CA . LEU A 1 83 ? -11.446 8.919 0.119 1.00 96.19 83 LEU A CA 1
ATOM 607 C C . LEU A 1 83 ? -12.863 8.587 -0.395 1.00 96.19 83 LEU A C 1
ATOM 609 O O . LEU A 1 83 ? -13.083 7.541 -1.001 1.00 96.19 83 LEU A O 1
ATOM 613 N N . GLU A 1 84 ? -13.806 9.516 -0.251 1.00 96.75 84 GLU A N 1
ATOM 614 C CA . GLU A 1 84 ? -15.171 9.426 -0.774 1.00 96.75 84 GLU A CA 1
ATOM 615 C C . GLU A 1 84 ? -15.212 9.438 -2.304 1.00 96.75 84 GLU A C 1
ATOM 617 O O . GLU A 1 84 ? -16.031 8.743 -2.907 1.00 96.75 84 GLU A O 1
ATOM 622 N N . GLU A 1 85 ? -14.344 10.222 -2.945 1.00 97.38 85 GLU A N 1
ATOM 623 C CA . GLU A 1 85 ? -14.196 10.218 -4.401 1.00 97.38 85 GLU A CA 1
ATOM 624 C C . GLU A 1 85 ? -13.537 8.927 -4.878 1.00 97.38 85 GLU A C 1
ATOM 626 O O . GLU A 1 85 ? -14.038 8.311 -5.816 1.00 97.38 85 GLU A O 1
ATOM 631 N N . ARG A 1 86 ? -12.475 8.467 -4.199 1.00 97.12 86 ARG A N 1
ATOM 632 C CA . ARG A 1 86 ? -11.786 7.216 -4.551 1.00 97.12 86 ARG A CA 1
ATOM 633 C C . ARG A 1 86 ? -12.716 6.004 -4.502 1.00 97.12 86 ARG A C 1
ATOM 635 O O . ARG A 1 86 ? -12.706 5.203 -5.430 1.00 97.12 86 ARG A O 1
ATOM 642 N N . ARG A 1 87 ? -13.582 5.910 -3.488 1.00 97.44 87 ARG A N 1
ATOM 643 C CA . ARG A 1 87 ? -14.568 4.820 -3.352 1.00 97.44 87 ARG A CA 1
ATOM 644 C C . ARG A 1 87 ? -15.538 4.698 -4.527 1.00 97.44 87 ARG A C 1
ATOM 646 O O . ARG A 1 87 ? -16.040 3.608 -4.773 1.00 97.44 87 ARG A O 1
ATOM 653 N N . LYS A 1 88 ? -15.806 5.784 -5.263 1.00 97.38 88 LYS A N 1
ATOM 654 C CA . LYS A 1 88 ? -16.668 5.749 -6.462 1.00 97.38 88 LYS A CA 1
ATOM 655 C C . LYS A 1 88 ? -15.987 5.078 -7.656 1.00 97.38 88 LYS A C 1
ATOM 657 O O . LYS A 1 88 ? -16.676 4.678 -8.588 1.00 97.38 88 LYS A O 1
ATOM 662 N N . GLU A 1 89 ? -14.659 4.989 -7.636 1.00 96.00 89 GLU A N 1
ATOM 663 C CA . GLU A 1 89 ? -13.842 4.447 -8.725 1.00 96.00 89 GLU A CA 1
ATOM 664 C C . GLU A 1 89 ? -13.305 3.037 -8.432 1.00 96.00 89 GLU A C 1
ATOM 666 O O . GLU A 1 89 ? -12.709 2.420 -9.314 1.00 96.00 89 GLU A O 1
ATOM 671 N N . TYR A 1 90 ? -13.511 2.493 -7.225 1.00 95.31 90 TYR A N 1
ATOM 672 C CA . TYR A 1 90 ? -13.056 1.141 -6.901 1.00 95.31 90 TYR A CA 1
ATOM 673 C C . TYR A 1 90 ? -13.735 0.093 -7.785 1.00 95.31 90 TYR A C 1
ATOM 675 O O . TYR A 1 90 ? -14.955 0.043 -7.923 1.00 95.31 90 TYR A O 1
ATOM 683 N N . LEU A 1 91 ? -12.917 -0.792 -8.353 1.00 90.19 91 LEU A N 1
ATOM 684 C CA . LEU A 1 91 ? -13.378 -1.881 -9.216 1.00 90.19 91 LEU A CA 1
ATOM 685 C C . LEU A 1 91 ? -13.871 -3.106 -8.431 1.00 90.19 91 LEU A C 1
ATOM 687 O O . LEU A 1 91 ? -14.424 -4.033 -9.023 1.00 90.19 91 LEU A O 1
ATOM 691 N N . ARG A 1 92 ? -13.591 -3.161 -7.126 1.00 92.69 92 ARG A N 1
ATOM 692 C CA . ARG A 1 92 ? -13.827 -4.311 -6.246 1.00 92.69 92 ARG A CA 1
ATOM 693 C C . ARG A 1 92 ? -14.341 -3.844 -4.891 1.00 92.69 92 ARG A C 1
ATOM 695 O O . ARG A 1 92 ? -14.196 -2.673 -4.541 1.00 92.69 92 ARG A O 1
ATOM 702 N N . ASP A 1 93 ? -14.872 -4.793 -4.129 1.00 96.06 93 ASP A N 1
ATOM 703 C CA . ASP A 1 93 ? -15.191 -4.583 -2.721 1.00 96.06 93 ASP A CA 1
ATOM 704 C C . ASP A 1 93 ? -13.938 -4.200 -1.924 1.00 96.06 93 ASP A C 1
ATOM 706 O O . ASP A 1 93 ? -12.807 -4.551 -2.282 1.00 96.06 93 ASP A O 1
ATOM 710 N N . TYR A 1 94 ? -14.152 -3.479 -0.827 1.00 98.00 94 TYR A N 1
ATOM 711 C CA . TYR A 1 94 ? -13.094 -2.983 0.040 1.00 98.00 94 TYR A CA 1
ATOM 712 C C . TYR A 1 94 ? -13.458 -3.160 1.515 1.00 98.00 94 TYR A C 1
ATOM 714 O O . TYR A 1 94 ? -14.630 -3.230 1.884 1.00 98.00 94 TYR A O 1
ATOM 722 N N . VAL A 1 95 ? -12.434 -3.203 2.364 1.00 98.31 95 VAL A N 1
ATOM 723 C CA . VAL A 1 95 ? -12.550 -3.271 3.821 1.00 98.31 95 VAL A CA 1
ATOM 724 C C . VAL A 1 95 ? -11.991 -1.971 4.397 1.00 98.31 95 VAL A C 1
ATOM 726 O O . VAL A 1 95 ? -10.781 -1.743 4.299 1.00 98.31 95 VAL A O 1
ATOM 729 N N . PRO A 1 96 ? -12.832 -1.090 4.966 1.00 98.06 96 PRO A N 1
ATOM 730 C CA . PRO A 1 96 ? -12.364 0.153 5.560 1.00 98.06 96 PRO A CA 1
ATOM 731 C C . PRO A 1 96 ? -11.626 -0.117 6.874 1.00 98.06 96 PRO A C 1
ATOM 733 O O . PRO A 1 96 ? -11.991 -1.015 7.627 1.00 98.06 96 PRO A O 1
ATOM 736 N N . LEU A 1 97 ? -10.626 0.712 7.192 1.00 97.50 97 LEU A N 1
ATOM 737 C CA . LEU A 1 97 ? -9.815 0.564 8.411 1.00 97.50 97 LEU A CA 1
ATOM 738 C C . LEU A 1 97 ? -10.650 0.458 9.700 1.00 97.50 97 LEU A C 1
ATOM 740 O O . LEU A 1 97 ? -10.301 -0.298 10.597 1.00 97.50 97 LEU A O 1
ATOM 744 N N . LYS A 1 98 ? -11.771 1.183 9.777 1.00 96.81 98 LYS A N 1
ATOM 745 C CA . LYS A 1 98 ? -12.698 1.162 10.924 1.00 96.81 98 LYS A CA 1
ATOM 746 C C . LYS A 1 98 ? -13.364 -0.198 11.182 1.00 96.81 98 LYS A C 1
ATOM 748 O O . LYS A 1 98 ? -13.840 -0.418 12.288 1.00 96.81 98 LYS A O 1
ATOM 753 N N . ASP A 1 99 ? -13.410 -1.074 10.180 1.00 97.00 99 ASP A N 1
ATOM 754 C CA . ASP A 1 99 ? -14.026 -2.399 10.288 1.00 97.00 99 ASP A CA 1
ATOM 755 C C . ASP A 1 99 ? -12.981 -3.473 10.656 1.00 97.00 99 ASP A C 1
ATOM 757 O O . ASP A 1 99 ? -13.323 -4.641 10.837 1.00 97.00 99 ASP A O 1
ATOM 761 N N . ILE A 1 100 ? -11.700 -3.096 10.778 1.00 97.12 100 ILE A N 1
ATOM 762 C CA . ILE A 1 100 ? -10.614 -3.982 11.204 1.00 97.12 100 ILE A CA 1
ATOM 763 C C . ILE A 1 100 ? -10.427 -3.813 12.718 1.00 97.12 100 ILE A C 1
ATOM 765 O O . ILE A 1 100 ? -9.938 -2.766 13.147 1.00 97.12 100 ILE A O 1
ATOM 769 N N . PRO A 1 101 ? -10.777 -4.817 13.542 1.00 95.56 101 PRO A N 1
ATOM 770 C CA . PRO A 1 101 ? -10.634 -4.703 14.985 1.00 95.56 101 PRO A CA 1
ATOM 771 C C . PRO A 1 101 ? -9.160 -4.621 15.380 1.00 95.56 101 PRO A C 1
ATOM 773 O O . PRO A 1 101 ? -8.286 -5.271 14.797 1.00 95.56 101 PRO A O 1
ATOM 776 N N . THR A 1 102 ? -8.877 -3.831 16.404 1.00 95.88 102 THR A N 1
ATOM 777 C CA . THR A 1 102 ? -7.566 -3.801 17.059 1.00 95.88 102 THR A CA 1
ATOM 778 C C . THR A 1 102 ? -7.344 -5.075 17.871 1.00 95.88 102 THR A C 1
ATOM 780 O O . THR A 1 102 ? -8.289 -5.733 18.311 1.00 95.88 102 THR A O 1
ATOM 783 N N . TRP A 1 103 ? -6.085 -5.412 18.147 1.00 91.94 103 TRP A N 1
ATOM 784 C CA . TRP A 1 103 ? -5.741 -6.547 19.002 1.00 91.94 103 TRP A CA 1
ATOM 785 C C . TRP A 1 103 ? -6.371 -6.420 20.392 1.00 91.94 103 TRP A C 1
ATOM 787 O O . TRP A 1 103 ? -6.849 -7.400 20.956 1.00 91.94 103 TRP A O 1
ATOM 797 N N . LYS A 1 104 ? -6.451 -5.198 20.931 1.00 90.06 104 LYS A N 1
ATOM 798 C CA . LYS A 1 104 ? -7.150 -4.918 22.191 1.00 90.06 104 LYS A CA 1
ATOM 799 C C . LYS A 1 104 ? -8.629 -5.310 22.144 1.00 90.06 104 LYS A C 1
ATOM 801 O O . LYS A 1 104 ? -9.141 -5.868 23.113 1.00 90.06 104 LYS A O 1
ATOM 806 N N . GLU A 1 105 ? -9.325 -4.984 21.060 1.00 90.44 105 GLU A N 1
ATOM 807 C CA . GLU A 1 105 ? -10.737 -5.340 20.871 1.00 90.44 105 GLU A CA 1
ATOM 808 C C . GLU A 1 105 ? -10.899 -6.849 20.679 1.00 90.44 105 GLU A C 1
ATOM 810 O O . GLU A 1 105 ? -11.776 -7.455 21.293 1.00 90.44 105 GLU A O 1
ATOM 815 N N . GLU A 1 106 ? -10.000 -7.476 19.920 1.00 88.69 106 GLU A N 1
ATOM 816 C CA . GLU A 1 106 ? -10.010 -8.921 19.698 1.00 88.69 106 GLU A CA 1
ATOM 817 C C . GLU A 1 106 ? -9.789 -9.712 20.999 1.00 88.69 106 GLU A C 1
ATOM 819 O O . GLU A 1 106 ? -10.500 -10.683 21.265 1.00 88.69 106 GLU A O 1
ATOM 824 N N . MET A 1 107 ? -8.853 -9.277 21.850 1.00 84.69 107 MET A N 1
ATOM 825 C CA . MET A 1 107 ? -8.600 -9.906 23.150 1.00 84.69 107 MET A CA 1
ATOM 826 C C . MET A 1 107 ? -9.768 -9.726 24.121 1.00 84.69 107 MET A C 1
ATOM 828 O O . MET A 1 107 ? -10.086 -10.661 24.843 1.00 84.69 107 MET A O 1
ATOM 832 N N . LYS A 1 108 ? -10.453 -8.574 24.131 1.00 83.38 108 LYS A N 1
ATOM 833 C CA . LYS A 1 108 ? -11.649 -8.377 24.974 1.00 83.38 108 LYS A CA 1
ATOM 834 C C . LYS A 1 108 ? -12.796 -9.305 24.590 1.00 83.38 108 LYS A C 1
ATOM 836 O O . LYS A 1 108 ? -13.490 -9.800 25.471 1.00 83.38 108 LYS A O 1
ATOM 841 N N . ASN A 1 109 ? -12.969 -9.550 23.294 1.00 78.50 109 ASN A N 1
ATOM 842 C CA . ASN A 1 109 ? -13.988 -10.472 22.801 1.00 78.50 109 ASN A CA 1
ATOM 843 C C . ASN A 1 109 ? -13.671 -11.932 23.176 1.00 78.50 109 ASN A C 1
ATOM 845 O O . ASN A 1 109 ? -14.595 -12.719 23.350 1.00 78.50 109 ASN A O 1
ATOM 849 N N . LYS A 1 110 ? -12.385 -12.291 23.330 1.00 73.19 110 LYS A N 1
ATOM 850 C CA . LYS A 1 110 ? -11.944 -13.628 23.778 1.00 73.19 110 LYS A CA 1
ATOM 851 C C . LYS A 1 110 ? -11.905 -13.771 25.306 1.00 73.19 110 LYS A C 1
ATOM 853 O O . LYS A 1 110 ? -12.283 -14.810 25.816 1.00 73.19 110 LYS A O 1
ATOM 858 N N . ALA A 1 111 ? -11.524 -12.730 26.047 1.00 64.31 111 ALA A N 1
ATOM 859 C CA . ALA A 1 111 ? -11.392 -12.747 27.511 1.00 64.31 111 ALA A CA 1
ATOM 860 C C . ALA A 1 111 ? -12.727 -12.845 28.276 1.00 64.31 111 ALA A C 1
ATOM 862 O O . ALA A 1 111 ? -12.730 -12.930 29.498 1.00 64.31 111 ALA A O 1
ATOM 863 N N . GLN A 1 112 ? -13.866 -12.856 27.579 1.00 55.56 112 GLN A N 1
ATOM 864 C CA . GLN A 1 112 ? -15.141 -13.263 28.171 1.00 55.56 112 GLN A CA 1
ATOM 865 C C . GLN A 1 112 ? -15.259 -14.792 28.358 1.00 55.56 112 GLN A C 1
ATOM 867 O O . GLN A 1 112 ? -16.291 -15.232 28.860 1.00 55.56 112 GLN A O 1
ATOM 872 N N . SER A 1 113 ? -14.248 -15.597 27.982 1.00 51.16 113 SER A N 1
ATOM 873 C CA . SER A 1 113 ? -14.262 -17.055 28.182 1.00 51.16 113 SER A CA 1
ATOM 874 C C . SER A 1 113 ? -13.437 -17.577 29.357 1.00 51.16 113 SER A C 1
ATOM 876 O O . SER A 1 113 ? -13.808 -18.626 29.865 1.00 51.16 113 SER A O 1
ATOM 878 N N . ASP A 1 114 ? -12.385 -16.898 29.827 1.00 52.56 114 ASP A N 1
ATOM 879 C CA . ASP A 1 114 ? -11.487 -17.467 30.844 1.00 52.56 114 ASP A CA 1
ATOM 880 C C . ASP A 1 114 ? -10.889 -16.375 31.751 1.00 52.56 114 ASP A C 1
ATOM 882 O O . ASP A 1 114 ? -10.135 -15.506 31.303 1.00 52.56 114 ASP A O 1
ATOM 886 N N . GLU A 1 115 ? -11.244 -16.412 33.038 1.00 52.66 115 GLU A N 1
ATOM 887 C CA . GLU A 1 115 ? -10.586 -15.641 34.094 1.00 52.66 115 GLU A CA 1
ATOM 888 C C . GLU A 1 115 ? -9.238 -16.297 34.403 1.00 52.66 115 GLU A C 1
ATOM 890 O O . GLU A 1 115 ? -9.223 -17.391 34.951 1.00 52.66 115 GLU A O 1
ATOM 895 N N . ASP A 1 116 ? -8.114 -15.642 34.086 1.00 51.72 116 ASP A N 1
ATOM 896 C CA . ASP A 1 116 ? -6.964 -15.667 34.993 1.00 51.72 116 ASP A CA 1
ATOM 897 C C . ASP A 1 116 ? -5.889 -14.601 34.717 1.00 51.72 116 ASP A C 1
ATOM 899 O O . ASP A 1 116 ? -5.724 -14.026 33.642 1.00 51.72 116 ASP A O 1
ATOM 903 N N . ASN A 1 117 ? -5.196 -14.313 35.809 1.00 62.81 117 ASN A N 1
ATOM 904 C CA . ASN A 1 117 ? -4.566 -13.068 36.218 1.00 62.81 117 ASN A CA 1
ATOM 905 C C . ASN A 1 117 ? -3.106 -12.922 35.727 1.00 62.81 117 ASN A C 1
ATOM 907 O O . ASN A 1 117 ? -2.239 -13.681 36.149 1.00 62.81 117 ASN A O 1
ATOM 911 N N . THR A 1 118 ? -2.784 -11.906 34.912 1.00 55.34 118 THR A N 1
ATOM 912 C CA . THR A 1 118 ? -1.390 -11.449 34.681 1.00 55.34 118 THR A CA 1
ATOM 913 C C . THR A 1 118 ? -1.336 -9.928 34.473 1.00 55.34 118 THR A C 1
ATOM 915 O O . THR A 1 118 ? -1.666 -9.410 33.410 1.00 55.34 118 THR A O 1
ATOM 918 N N . ASN A 1 119 ? -0.942 -9.183 35.515 1.00 66.12 119 ASN A N 1
ATOM 919 C CA . ASN A 1 119 ? -1.358 -7.780 35.678 1.00 66.12 119 ASN A CA 1
ATOM 920 C C . ASN A 1 119 ? -0.271 -6.688 35.514 1.00 66.12 119 ASN A C 1
ATOM 922 O O . ASN A 1 119 ? -0.582 -5.529 35.728 1.00 66.12 119 ASN A O 1
ATOM 926 N N . GLU A 1 120 ? 0.972 -6.968 35.093 1.00 53.97 120 GLU A N 1
ATOM 927 C CA . GLU A 1 120 ? 2.007 -5.894 35.040 1.00 53.97 120 GLU A CA 1
ATOM 928 C C . GLU A 1 120 ? 2.728 -5.718 33.687 1.00 53.97 120 GLU A C 1
ATOM 930 O O . GLU A 1 120 ? 2.954 -4.589 33.253 1.00 53.97 120 GLU A O 1
ATOM 935 N N . ALA A 1 121 ? 2.962 -6.779 32.901 1.00 54.66 121 ALA A N 1
ATOM 936 C CA . ALA A 1 121 ? 3.385 -6.619 31.494 1.00 54.66 121 ALA A CA 1
ATOM 937 C C . ALA A 1 121 ? 2.264 -6.024 30.605 1.00 54.66 121 ALA A C 1
ATOM 939 O O . ALA A 1 121 ? 2.518 -5.451 29.545 1.00 54.66 121 ALA A O 1
ATOM 940 N N . PHE A 1 122 ? 1.016 -6.122 31.070 1.00 55.19 122 PHE A N 1
ATOM 941 C CA . PHE A 1 122 ? -0.211 -5.791 30.347 1.00 55.19 122 PHE A CA 1
ATOM 942 C C . PHE A 1 122 ? -0.494 -4.276 30.260 1.00 55.19 122 PHE A C 1
ATOM 944 O O . PHE A 1 122 ? -1.155 -3.807 29.330 1.00 55.19 122 PHE A O 1
ATOM 951 N N . LEU A 1 123 ? 0.027 -3.468 31.195 1.00 54.78 123 LEU A N 1
ATOM 952 C CA . LEU A 1 123 ? -0.262 -2.028 31.258 1.00 54.78 123 LEU A CA 1
ATOM 953 C C . LEU A 1 123 ? 0.636 -1.186 30.334 1.00 54.78 123 LEU A C 1
ATOM 955 O O . LEU A 1 123 ? 0.119 -0.285 29.673 1.00 54.78 123 LEU A O 1
ATOM 959 N N . MET A 1 124 ? 1.925 -1.526 30.172 1.00 48.06 124 MET A N 1
ATOM 960 C CA . MET A 1 124 ? 2.773 -0.953 29.102 1.00 48.06 124 MET A CA 1
ATOM 961 C C . MET A 1 124 ? 2.352 -1.442 27.702 1.00 48.06 124 MET A C 1
ATOM 963 O O . MET A 1 124 ? 2.568 -0.745 26.710 1.00 48.06 124 MET A O 1
ATOM 967 N N . GLN A 1 125 ? 1.682 -2.597 27.617 1.00 57.69 125 GLN A N 1
ATOM 968 C CA . GLN A 1 125 ? 1.124 -3.159 26.381 1.00 57.69 125 GLN A CA 1
ATOM 969 C C . GLN A 1 125 ? -0.184 -2.499 25.910 1.00 57.69 125 GLN A C 1
ATOM 971 O O . GLN A 1 125 ? -0.515 -2.619 24.725 1.00 57.69 125 GLN A O 1
ATOM 976 N N . LYS A 1 126 ? -0.910 -1.754 26.765 1.00 60.97 126 LYS A N 1
ATOM 977 C CA . LYS A 1 126 ? -2.186 -1.114 26.373 1.00 60.97 126 LYS A CA 1
ATOM 978 C C . LYS A 1 126 ? -2.038 -0.231 25.130 1.00 60.97 126 LYS A C 1
ATOM 980 O O . LYS A 1 126 ? -2.855 -0.344 24.223 1.00 60.97 126 LYS A O 1
ATOM 985 N N . SER A 1 127 ? -0.972 0.572 25.039 1.00 78.44 127 SER A N 1
ATOM 986 C CA . SER A 1 127 ? -0.796 1.524 23.928 1.00 78.44 127 SER A CA 1
ATOM 987 C C . SER A 1 127 ? -0.480 0.861 22.581 1.00 78.44 127 SER A C 1
ATOM 989 O O . SER A 1 127 ? -0.888 1.374 21.540 1.00 78.44 127 SER A O 1
ATOM 991 N N . LEU A 1 128 ? 0.236 -0.269 22.569 1.00 88.31 128 LEU A N 1
ATOM 992 C CA . LEU A 1 128 ? 0.566 -0.971 21.322 1.00 88.31 128 LEU A CA 1
ATOM 993 C C . LEU A 1 128 ? -0.589 -1.850 20.845 1.00 88.31 128 LEU A C 1
ATOM 995 O O . LEU A 1 128 ? -0.841 -1.909 19.646 1.00 88.31 128 LEU A O 1
ATOM 999 N N . SER A 1 129 ? -1.336 -2.461 21.771 1.00 88.00 129 SER A N 1
ATOM 1000 C CA . SER A 1 129 ? -2.500 -3.299 21.443 1.00 88.00 129 SER A CA 1
ATOM 1001 C C . SER A 1 129 ? -3.627 -2.549 20.716 1.00 88.00 129 SER A C 1
ATOM 1003 O O . SER A 1 129 ? -4.423 -3.167 20.017 1.00 88.00 129 SER A O 1
ATOM 1005 N N . GLU A 1 130 ? -3.679 -1.220 20.849 1.00 91.06 130 GLU A N 1
ATOM 1006 C CA . GLU A 1 130 ? -4.613 -0.331 20.136 1.00 91.06 130 GLU A CA 1
ATOM 1007 C C . GLU A 1 130 ? -4.143 0.026 18.717 1.00 91.06 130 GLU A C 1
ATOM 1009 O O . GLU A 1 130 ? -4.918 0.557 17.930 1.00 91.06 130 GLU A O 1
ATOM 1014 N N . LYS A 1 131 ? -2.871 -0.229 18.386 1.00 93.75 131 LYS A N 1
ATOM 1015 C CA . LYS A 1 131 ? -2.238 0.161 17.114 1.00 93.75 131 LYS A CA 1
ATOM 1016 C C . LYS A 1 131 ? -1.981 -1.012 16.174 1.00 93.75 131 LYS A C 1
ATOM 1018 O O . LYS A 1 131 ? -1.568 -0.796 15.038 1.00 93.75 131 LYS A O 1
ATOM 1023 N N . VAL A 1 132 ? -2.162 -2.238 16.654 1.00 95.44 132 VAL A N 1
ATOM 1024 C CA . VAL A 1 132 ? -1.922 -3.461 15.887 1.00 95.44 132 VAL A CA 1
ATOM 1025 C C . VAL A 1 132 ? -3.222 -4.234 15.742 1.00 95.44 132 VAL A C 1
ATOM 1027 O O . VAL A 1 132 ? -4.030 -4.273 16.666 1.00 95.44 132 VAL A O 1
ATOM 1030 N N . SER A 1 133 ? -3.396 -4.868 14.590 1.00 96.69 133 SER A N 1
ATOM 1031 C CA . SER A 1 133 ? -4.540 -5.717 14.267 1.00 96.69 133 SER A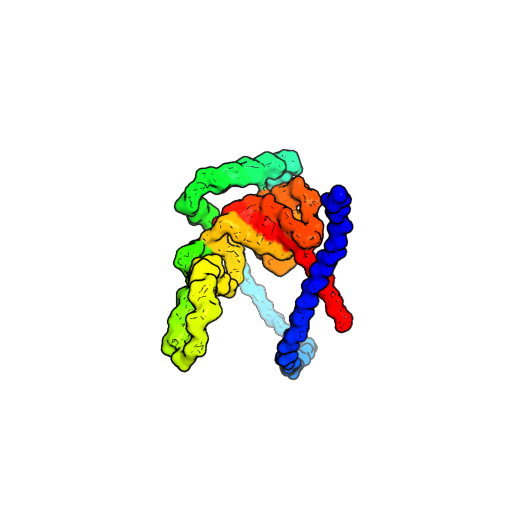 CA 1
ATOM 1032 C C . SER A 1 133 ? -4.039 -6.996 13.619 1.00 96.69 133 SER A C 1
ATOM 1034 O O . SER A 1 133 ? -3.088 -6.964 12.834 1.00 96.69 133 SER A O 1
ATOM 1036 N N . LEU A 1 134 ? -4.699 -8.115 13.911 1.00 96.12 134 LEU A N 1
ATOM 1037 C CA . LEU A 1 134 ? -4.513 -9.354 13.173 1.00 96.12 134 LEU A CA 1
ATOM 1038 C C . LEU A 1 134 ? -5.664 -9.499 12.176 1.00 96.12 134 LEU A C 1
ATOM 1040 O O . LEU A 1 134 ? -6.809 -9.718 12.555 1.00 96.12 134 LEU A O 1
ATOM 1044 N N . TYR A 1 135 ? -5.359 -9.374 10.887 1.00 96.69 135 TYR A N 1
ATOM 1045 C CA . TYR A 1 135 ? -6.344 -9.511 9.818 1.00 96.69 135 TYR A CA 1
ATOM 1046 C C . TYR A 1 135 ? -6.031 -10.736 8.958 1.00 96.69 135 TYR A C 1
ATOM 1048 O O . TYR A 1 135 ? -4.919 -10.884 8.449 1.00 96.69 135 TYR A O 1
ATOM 1056 N N . ARG A 1 136 ? -7.026 -11.608 8.768 1.00 97.69 136 ARG A N 1
ATOM 1057 C CA . ARG A 1 136 ? -6.937 -12.772 7.880 1.00 97.69 136 ARG A CA 1
ATOM 1058 C C . ARG A 1 136 ? -7.845 -12.556 6.674 1.00 97.69 136 ARG A C 1
ATOM 1060 O O . ARG A 1 136 ? -9.059 -12.687 6.788 1.00 97.69 136 ARG A O 1
ATOM 1067 N N . GLY A 1 137 ? -7.254 -12.285 5.518 1.00 96.88 137 GLY A N 1
ATOM 1068 C CA . GLY A 1 137 ? -8.000 -12.068 4.282 1.00 96.88 137 GLY A CA 1
ATOM 1069 C C . GLY A 1 137 ? -7.102 -11.677 3.115 1.00 96.88 137 GLY A C 1
ATOM 1070 O O . GLY A 1 137 ? -5.879 -11.807 3.185 1.00 96.88 137 GLY A O 1
ATOM 1071 N N . ASP A 1 138 ? -7.724 -11.204 2.037 1.00 98.00 138 ASP A N 1
ATOM 1072 C CA . ASP A 1 138 ? -7.018 -10.639 0.889 1.00 98.00 138 ASP A CA 1
ATOM 1073 C C . ASP A 1 138 ? -6.486 -9.243 1.248 1.00 98.00 138 ASP A C 1
ATOM 1075 O O . ASP A 1 138 ? -7.243 -8.353 1.625 1.00 98.00 138 ASP A O 1
ATOM 1079 N N . ILE A 1 139 ? -5.175 -9.029 1.134 1.00 98.31 139 ILE A N 1
ATOM 1080 C CA . ILE A 1 139 ? -4.565 -7.727 1.435 1.00 98.31 139 ILE A CA 1
ATOM 1081 C C . ILE A 1 139 ? -4.972 -6.644 0.420 1.00 98.31 139 ILE A C 1
ATOM 1083 O O . ILE A 1 139 ? -4.901 -5.455 0.721 1.00 98.31 139 ILE A O 1
ATOM 1087 N N . THR A 1 140 ? -5.411 -7.033 -0.783 1.00 98.50 140 THR A N 1
ATOM 1088 C CA . THR A 1 140 ? -5.713 -6.101 -1.879 1.00 98.50 140 THR A CA 1
ATOM 1089 C C . THR A 1 140 ? -7.031 -5.351 -1.712 1.00 98.50 140 THR A C 1
ATOM 1091 O O . THR A 1 140 ? -7.247 -4.371 -2.419 1.00 98.50 140 THR A O 1
ATOM 1094 N N . VAL A 1 141 ? -7.886 -5.762 -0.769 1.00 98.31 141 VAL A N 1
ATOM 1095 C CA . VAL A 1 141 ? -9.163 -5.087 -0.476 1.00 98.31 141 VAL A CA 1
ATOM 1096 C C . VAL A 1 141 ? -9.059 -4.083 0.676 1.00 98.31 141 VAL A C 1
ATOM 1098 O O . VAL A 1 141 ? -10.023 -3.380 0.961 1.00 98.31 141 VAL A O 1
ATOM 1101 N N . LEU A 1 142 ? -7.912 -3.991 1.355 1.00 98.56 142 LEU A N 1
ATOM 1102 C CA . LEU A 1 142 ? -7.752 -3.124 2.522 1.00 98.56 142 LEU A CA 1
ATOM 1103 C C . LEU A 1 142 ? -7.678 -1.643 2.119 1.00 98.56 142 LEU A C 1
ATOM 1105 O O . LEU A 1 142 ? -6.743 -1.211 1.443 1.00 98.56 142 LEU A O 1
ATOM 1109 N N . GLU A 1 143 ? -8.641 -0.845 2.579 1.00 98.56 143 GLU A N 1
ATOM 1110 C CA . GLU A 1 143 ? -8.655 0.610 2.407 1.00 98.56 143 GLU A CA 1
ATOM 1111 C C . GLU A 1 143 ? -7.854 1.273 3.535 1.00 98.56 143 GLU A C 1
ATOM 1113 O O . GLU A 1 143 ? -8.388 1.746 4.543 1.00 98.56 143 GLU A O 1
ATOM 1118 N N . ILE A 1 144 ? -6.533 1.254 3.356 1.00 98.38 144 ILE A N 1
ATOM 1119 C CA . ILE A 1 144 ? -5.530 1.803 4.275 1.00 98.38 144 ILE A CA 1
ATOM 1120 C C . ILE A 1 144 ? -4.524 2.680 3.518 1.00 98.38 144 ILE A C 1
ATOM 1122 O O . ILE A 1 144 ? -4.540 2.765 2.292 1.00 98.38 144 ILE A O 1
ATOM 1126 N N . ASP A 1 145 ? -3.615 3.352 4.222 1.00 98.50 145 ASP A N 1
ATOM 1127 C CA . ASP A 1 145 ? -2.644 4.215 3.541 1.00 98.50 145 ASP A CA 1
ATOM 1128 C C . ASP A 1 145 ? -1.633 3.419 2.707 1.00 98.50 145 ASP A C 1
ATOM 1130 O O . ASP A 1 145 ? -1.361 3.786 1.565 1.00 98.50 145 ASP A O 1
ATOM 1134 N N . ALA A 1 146 ? -1.100 2.315 3.230 1.00 98.62 146 ALA A N 1
ATOM 1135 C CA . ALA A 1 146 ? -0.144 1.493 2.500 1.00 98.62 146 ALA A CA 1
ATOM 1136 C C . ALA A 1 146 ? -0.300 0.006 2.813 1.00 98.62 146 ALA A C 1
ATOM 1138 O O . ALA A 1 146 ? -0.426 -0.377 3.974 1.00 98.62 146 ALA A O 1
ATOM 1139 N N . ILE A 1 147 ? -0.207 -0.824 1.775 1.00 98.75 147 ILE A N 1
ATOM 1140 C CA . ILE A 1 147 ? 0.013 -2.267 1.913 1.00 98.75 147 ILE A CA 1
ATOM 1141 C C . ILE A 1 147 ? 1.471 -2.599 1.594 1.00 98.75 147 ILE A C 1
ATOM 1143 O O . ILE A 1 147 ? 2.111 -1.928 0.779 1.00 98.75 147 ILE A O 1
ATOM 1147 N N . VAL A 1 148 ? 2.000 -3.649 2.218 1.00 98.75 148 VAL A N 1
ATOM 1148 C CA . VAL A 1 148 ? 3.357 -4.133 1.943 1.00 98.75 148 VAL A CA 1
ATOM 1149 C C . VAL A 1 148 ? 3.289 -5.310 0.975 1.00 98.75 148 VAL A C 1
ATOM 1151 O O . VAL A 1 148 ? 2.544 -6.263 1.192 1.00 98.75 148 VAL A O 1
ATOM 1154 N N . ASN A 1 149 ? 4.077 -5.247 -0.094 1.00 98.69 149 ASN A N 1
ATOM 1155 C CA . ASN A 1 149 ? 4.231 -6.324 -1.062 1.00 98.69 149 ASN A CA 1
ATOM 1156 C C . ASN A 1 149 ? 5.509 -7.125 -0.770 1.00 98.69 149 ASN A C 1
ATOM 1158 O O . ASN A 1 149 ? 6.601 -6.550 -0.726 1.00 98.69 149 ASN A O 1
ATOM 1162 N N . ALA A 1 150 ? 5.370 -8.447 -0.636 1.00 97.88 150 ALA A N 1
ATOM 1163 C CA . ALA A 1 150 ? 6.481 -9.396 -0.638 1.00 97.88 150 ALA A CA 1
ATOM 1164 C C . ALA A 1 150 ? 6.969 -9.617 -2.081 1.00 97.88 150 ALA A C 1
ATOM 1166 O O . ALA A 1 150 ? 6.611 -10.593 -2.742 1.00 97.88 150 ALA A O 1
ATOM 1167 N N . ALA A 1 151 ? 7.757 -8.665 -2.571 1.00 96.94 151 ALA A N 1
ATOM 1168 C CA . ALA A 1 151 ? 8.217 -8.604 -3.948 1.00 96.94 151 ALA A CA 1
ATOM 1169 C C . ALA A 1 151 ? 9.487 -9.441 -4.177 1.00 96.94 151 ALA A C 1
ATOM 1171 O O . ALA A 1 151 ? 10.207 -9.826 -3.254 1.00 96.94 151 ALA A O 1
ATOM 1172 N N . ASN A 1 152 ? 9.803 -9.666 -5.451 1.00 96.38 152 ASN A N 1
ATOM 1173 C CA . ASN A 1 152 ? 11.124 -10.116 -5.887 1.00 96.38 152 ASN A CA 1
ATOM 1174 C C . ASN A 1 152 ? 11.986 -8.926 -6.353 1.00 96.38 152 ASN A C 1
ATOM 1176 O O . ASN A 1 152 ? 11.478 -7.827 -6.582 1.00 96.38 152 ASN A O 1
ATOM 1180 N N . SER A 1 153 ? 13.288 -9.153 -6.548 1.00 96.25 153 SER A N 1
ATOM 1181 C CA . SER A 1 153 ? 14.262 -8.094 -6.857 1.00 96.25 153 SER A CA 1
ATOM 1182 C C . SER A 1 153 ? 13.979 -7.302 -8.136 1.00 96.25 153 SER A C 1
ATOM 1184 O O . SER A 1 153 ? 14.441 -6.170 -8.260 1.00 96.25 153 SER A O 1
ATOM 1186 N N . SER A 1 154 ? 13.195 -7.839 -9.079 1.00 94.88 154 SER A N 1
ATOM 1187 C CA . SER A 1 154 ? 12.830 -7.109 -10.299 1.00 94.88 154 SER A CA 1
ATOM 1188 C C . SER A 1 154 ? 11.758 -6.036 -10.072 1.00 94.88 154 SER A C 1
ATOM 1190 O O . SER A 1 154 ? 11.688 -5.085 -10.848 1.00 94.88 154 SER A O 1
ATOM 1192 N N . LEU A 1 155 ? 10.929 -6.171 -9.027 1.00 94.06 155 LEU A N 1
ATOM 1193 C CA . LEU A 1 155 ? 9.689 -5.406 -8.813 1.00 94.06 155 LEU A CA 1
ATOM 1194 C C . LEU A 1 155 ? 8.653 -5.517 -9.951 1.00 94.06 155 LEU A C 1
ATOM 1196 O O . LEU A 1 155 ? 7.744 -4.695 -10.043 1.00 94.06 155 LEU A O 1
ATOM 1200 N N . LEU A 1 156 ? 8.774 -6.498 -10.850 1.00 94.31 156 LEU A N 1
ATOM 1201 C CA . LEU A 1 156 ? 7.891 -6.636 -12.017 1.00 94.31 156 LEU A CA 1
ATOM 1202 C C . LEU A 1 156 ? 6.746 -7.637 -11.803 1.00 94.31 156 LEU A C 1
ATOM 1204 O O . LEU A 1 156 ? 6.141 -8.093 -12.776 1.00 94.31 156 LEU A O 1
ATOM 1208 N N . GLY A 1 157 ? 6.434 -7.947 -10.547 1.00 91.31 157 GLY A N 1
ATOM 1209 C CA . GLY A 1 157 ? 5.423 -8.922 -10.165 1.00 91.31 157 GLY A CA 1
ATOM 1210 C C . GLY A 1 157 ? 5.922 -10.368 -10.204 1.00 91.31 157 GLY A C 1
ATOM 1211 O O . GLY A 1 157 ? 7.099 -10.651 -10.444 1.00 91.31 157 GLY A O 1
ATOM 1212 N N . GLY A 1 158 ? 4.993 -11.298 -9.991 1.00 94.38 158 GLY A N 1
ATOM 1213 C CA . GLY A 1 158 ? 5.255 -12.733 -9.933 1.00 94.38 158 GLY A CA 1
ATOM 1214 C C . GLY A 1 158 ? 3.998 -13.533 -9.583 1.00 94.38 158 GLY A C 1
ATOM 1215 O O . GLY A 1 158 ? 2.885 -13.178 -9.976 1.00 94.38 158 GLY A O 1
ATOM 1216 N N . GLY A 1 159 ? 4.178 -14.628 -8.842 1.00 94.56 159 GLY A N 1
ATOM 1217 C CA . GLY A 1 159 ? 3.089 -15.398 -8.229 1.00 94.56 159 GLY A CA 1
ATOM 1218 C C . GLY A 1 159 ? 2.702 -14.875 -6.839 1.00 94.56 159 GLY A C 1
ATOM 1219 O O . GLY A 1 159 ? 3.111 -13.790 -6.437 1.00 94.56 159 GLY A O 1
ATOM 1220 N N . GLY A 1 160 ? 1.917 -15.657 -6.091 1.00 97.62 160 GLY A N 1
ATOM 1221 C CA . GLY A 1 160 ? 1.575 -15.352 -4.695 1.00 97.62 160 GLY A CA 1
ATOM 1222 C C . GLY A 1 160 ? 0.909 -13.984 -4.496 1.00 97.62 160 GLY A C 1
ATOM 1223 O O . GLY A 1 160 ? 0.163 -13.513 -5.359 1.00 97.62 160 GLY A O 1
ATOM 1224 N N . VAL A 1 161 ? 1.195 -13.351 -3.352 1.00 98.19 161 VAL A N 1
ATOM 1225 C CA . VAL A 1 161 ? 0.647 -12.031 -2.992 1.00 98.19 161 VAL A CA 1
ATOM 1226 C C . VAL A 1 161 ? 1.107 -10.925 -3.949 1.00 98.19 161 VAL A C 1
ATOM 1228 O O . VAL A 1 161 ? 0.306 -10.064 -4.298 1.00 98.19 161 VAL A O 1
ATOM 1231 N N . ASP A 1 162 ? 2.339 -11.005 -4.458 1.00 98.12 162 ASP A N 1
ATOM 1232 C CA . ASP A 1 162 ? 2.902 -10.062 -5.433 1.00 98.12 162 ASP A CA 1
ATOM 1233 C C . ASP A 1 162 ? 2.059 -10.033 -6.717 1.00 98.12 162 ASP A C 1
ATOM 1235 O O . ASP A 1 162 ? 1.575 -8.989 -7.160 1.00 98.12 162 ASP A O 1
ATOM 1239 N N . GLY A 1 163 ? 1.751 -11.214 -7.257 1.00 98.12 163 GLY A N 1
ATOM 1240 C CA . GLY A 1 163 ? 0.847 -11.343 -8.394 1.00 98.12 163 GLY A CA 1
ATOM 1241 C C . GLY A 1 163 ? -0.564 -10.816 -8.110 1.00 98.12 163 GLY A C 1
ATOM 1242 O O . GLY A 1 163 ? -1.165 -10.193 -8.987 1.00 98.12 163 GLY A O 1
ATOM 1243 N N . CYS A 1 164 ? -1.109 -11.052 -6.911 1.00 98.44 164 CYS A N 1
ATOM 1244 C CA . CYS A 1 164 ? -2.422 -10.523 -6.523 1.00 98.44 164 CYS A CA 1
ATOM 1245 C C . CYS A 1 164 ? -2.432 -8.992 -6.511 1.00 98.44 164 CYS A C 1
ATOM 1247 O O . CYS A 1 164 ? -3.316 -8.397 -7.124 1.00 98.44 164 CYS A O 1
ATOM 1249 N N . ILE A 1 165 ? -1.423 -8.369 -5.899 1.00 98.56 165 ILE A N 1
ATOM 1250 C CA . ILE A 1 165 ? -1.264 -6.911 -5.835 1.00 98.56 165 ILE A CA 1
ATOM 1251 C C . ILE A 1 165 ? -1.138 -6.321 -7.242 1.00 98.56 165 ILE A C 1
ATOM 1253 O O . ILE A 1 165 ? -1.879 -5.405 -7.583 1.00 98.56 165 ILE A O 1
ATOM 1257 N N . HIS A 1 166 ? -0.287 -6.884 -8.106 1.00 98.25 166 HIS A N 1
ATOM 1258 C CA . HIS A 1 166 ? -0.131 -6.394 -9.481 1.00 98.25 166 HIS A CA 1
ATOM 1259 C C . HIS A 1 166 ? -1.408 -6.524 -10.324 1.00 98.25 166 HIS A C 1
ATOM 1261 O O . HIS A 1 166 ? -1.728 -5.625 -11.100 1.00 98.25 166 HIS A O 1
ATOM 1267 N N . ARG A 1 167 ? -2.169 -7.617 -10.169 1.00 97.94 167 ARG A N 1
ATOM 1268 C CA . ARG A 1 167 ? -3.468 -7.780 -10.848 1.00 97.94 167 ARG A CA 1
ATOM 1269 C C . ARG A 1 167 ? -4.551 -6.863 -10.287 1.00 97.94 167 ARG A C 1
ATOM 1271 O O . ARG A 1 167 ? -5.504 -6.561 -10.997 1.00 97.94 167 ARG A O 1
ATOM 1278 N N . ALA A 1 168 ? -4.468 -6.506 -9.010 1.00 98.12 168 ALA A N 1
ATOM 1279 C CA . ALA A 1 168 ? -5.433 -5.642 -8.346 1.00 98.12 168 ALA A CA 1
ATOM 1280 C C . ALA A 1 168 ? -5.180 -4.158 -8.620 1.00 98.12 168 ALA A C 1
ATOM 1282 O O . ALA A 1 168 ? -6.141 -3.448 -8.858 1.00 98.12 168 ALA A O 1
ATOM 1283 N N . ALA A 1 169 ? -3.917 -3.726 -8.642 1.00 97.75 169 ALA A N 1
ATOM 1284 C CA . ALA A 1 169 ? -3.513 -2.340 -8.883 1.00 97.75 169 ALA A CA 1
ATOM 1285 C C . ALA A 1 169 ? -3.507 -1.938 -10.368 1.00 97.75 169 ALA A C 1
ATOM 1287 O O . ALA A 1 169 ? -3.446 -0.755 -10.693 1.00 97.75 169 ALA A O 1
ATOM 1288 N N . GLY A 1 170 ? -3.500 -2.913 -11.279 1.00 96.06 170 GLY A N 1
ATOM 1289 C CA . GLY A 1 170 ? -3.544 -2.652 -12.712 1.00 96.06 170 GLY A CA 1
ATOM 1290 C C . GLY A 1 170 ? -2.190 -2.268 -13.340 1.00 96.06 170 GLY A C 1
ATOM 1291 O O . GLY A 1 170 ? -1.125 -2.315 -12.712 1.00 96.06 170 GLY A O 1
ATOM 1292 N N . PRO A 1 171 ? -2.186 -1.924 -14.642 1.00 95.38 171 PRO A N 1
ATOM 1293 C CA . PRO A 1 171 ? -0.964 -1.783 -15.439 1.00 95.38 171 PRO A CA 1
ATOM 1294 C C . PRO A 1 171 ? -0.099 -0.572 -15.060 1.00 95.38 171 PRO A C 1
ATOM 1296 O O . PRO A 1 171 ? 1.100 -0.567 -15.360 1.00 95.38 171 PRO A O 1
ATOM 1299 N N . CYS A 1 172 ? -0.673 0.445 -14.412 1.00 96.19 172 CYS A N 1
ATOM 1300 C CA . CYS A 1 172 ? 0.069 1.624 -13.975 1.00 96.19 172 CYS A CA 1
ATOM 1301 C C . CYS A 1 172 ? 1.093 1.286 -12.880 1.00 96.19 172 CYS A C 1
ATOM 1303 O O . CYS A 1 172 ? 2.205 1.814 -12.932 1.00 96.19 172 CYS A O 1
ATOM 1305 N N . LEU A 1 173 ? 0.798 0.318 -12.000 1.00 97.31 173 LEU A N 1
ATOM 1306 C CA . LEU A 1 173 ? 1.757 -0.164 -11.001 1.00 97.31 173 LEU A CA 1
ATOM 1307 C C . LEU A 1 173 ? 3.019 -0.723 -11.660 1.00 97.31 173 LEU A C 1
ATOM 1309 O O . LEU A 1 173 ? 4.131 -0.305 -11.352 1.00 97.31 173 LEU A O 1
ATOM 1313 N N . VAL A 1 174 ? 2.853 -1.602 -12.653 1.00 95.31 174 VAL A N 1
ATOM 1314 C CA . VAL A 1 174 ? 3.983 -2.165 -13.412 1.00 95.31 174 VAL A CA 1
ATOM 1315 C C . VAL A 1 174 ? 4.776 -1.060 -14.120 1.00 95.31 174 VAL A C 1
ATOM 1317 O O . VAL A 1 174 ? 6.005 -1.125 -14.200 1.00 95.31 174 VAL A O 1
ATOM 1320 N N . ALA A 1 175 ? 4.094 -0.043 -14.653 1.00 95.56 175 ALA A N 1
ATOM 1321 C CA . ALA A 1 175 ? 4.745 1.073 -15.331 1.00 95.56 175 ALA A CA 1
ATOM 1322 C C . ALA A 1 175 ? 5.600 1.928 -14.377 1.00 95.56 175 ALA A C 1
ATOM 1324 O O . ALA A 1 175 ? 6.700 2.330 -14.768 1.00 95.56 175 ALA A O 1
ATOM 1325 N N . GLU A 1 176 ? 5.140 2.162 -13.145 1.00 97.25 176 GLU A N 1
ATOM 1326 C CA . GLU A 1 176 ? 5.919 2.844 -12.107 1.00 97.25 176 GLU A CA 1
ATOM 1327 C C . GLU A 1 176 ? 7.082 1.977 -11.616 1.00 97.25 176 GLU A C 1
ATOM 1329 O O . GLU A 1 176 ? 8.218 2.455 -11.605 1.00 97.25 176 GLU A O 1
ATOM 1334 N N . CYS A 1 177 ? 6.862 0.691 -11.319 1.00 96.81 177 CYS A N 1
ATOM 1335 C CA . CYS A 1 177 ? 7.922 -0.220 -10.870 1.00 96.81 177 CYS A CA 1
ATOM 1336 C C . CYS A 1 177 ? 9.087 -0.318 -11.868 1.00 96.81 177 CYS A C 1
ATOM 1338 O O . CYS A 1 177 ? 10.250 -0.332 -11.467 1.00 96.81 177 CYS A O 1
ATOM 1340 N N . ARG A 1 178 ? 8.809 -0.282 -13.180 1.00 95.12 178 ARG A N 1
ATOM 1341 C CA . ARG A 1 178 ? 9.851 -0.234 -14.227 1.00 95.12 178 ARG A CA 1
ATOM 1342 C C . ARG A 1 178 ? 10.762 0.990 -14.134 1.00 95.12 178 ARG A C 1
ATOM 1344 O O . ARG A 1 178 ? 11.871 0.949 -14.655 1.00 95.12 178 ARG A O 1
ATOM 1351 N N . SER A 1 179 ? 10.307 2.077 -13.512 1.00 95.00 179 SER A N 1
ATOM 1352 C CA . SER A 1 179 ? 11.118 3.279 -13.299 1.00 95.00 179 SER A CA 1
ATOM 1353 C C . SER A 1 179 ? 12.008 3.211 -12.054 1.00 95.00 179 SER A C 1
ATOM 1355 O O . SER A 1 179 ? 12.878 4.062 -11.899 1.00 95.00 179 SER A O 1
ATOM 1357 N N . LEU A 1 180 ? 11.818 2.202 -11.194 1.00 94.00 180 LEU A N 1
ATOM 1358 C CA . LEU A 1 180 ? 12.522 2.066 -9.918 1.00 94.00 180 LEU A CA 1
ATOM 1359 C C . LEU A 1 180 ? 13.818 1.249 -9.996 1.00 94.00 180 LEU A C 1
ATOM 1361 O O . LEU A 1 180 ? 14.553 1.226 -9.013 1.00 94.00 180 LEU A O 1
ATOM 1365 N N . SER A 1 181 ? 14.115 0.598 -11.125 1.00 94.69 181 SER A N 1
ATOM 1366 C CA . SER A 1 181 ? 15.332 -0.213 -11.325 1.00 94.69 181 SER A CA 1
ATOM 1367 C C . SER A 1 181 ? 15.524 -1.329 -10.279 1.00 94.69 181 SER A C 1
ATOM 1369 O O . SER A 1 181 ? 16.613 -1.496 -9.738 1.00 94.69 181 SER A O 1
ATOM 1371 N N . GLY A 1 182 ? 14.462 -2.086 -9.976 1.00 95.31 182 GLY A N 1
ATOM 1372 C CA . GLY A 1 182 ? 14.504 -3.226 -9.046 1.00 95.31 182 GLY A CA 1
ATOM 1373 C C . GLY A 1 182 ? 14.598 -2.837 -7.565 1.00 95.31 182 GLY A C 1
ATOM 1374 O O . GLY A 1 182 ? 14.417 -1.674 -7.210 1.00 95.31 182 GLY A O 1
ATOM 1375 N N . CYS A 1 183 ? 14.848 -3.800 -6.679 1.00 97.75 183 CYS A N 1
ATOM 1376 C CA . CYS A 1 183 ? 15.043 -3.590 -5.240 1.00 97.75 183 CYS A CA 1
ATOM 1377 C C . CYS A 1 183 ? 15.973 -4.666 -4.662 1.00 97.75 183 CYS A C 1
ATOM 1379 O O . CYS A 1 183 ? 15.879 -5.836 -5.034 1.00 97.75 183 CYS A O 1
ATOM 1381 N N . GLU A 1 184 ? 16.883 -4.265 -3.778 1.00 97.62 184 GLU A N 1
ATOM 1382 C CA . GLU A 1 184 ? 17.806 -5.178 -3.100 1.00 97.62 184 GLU A CA 1
ATOM 1383 C C . GLU A 1 184 ? 17.116 -5.896 -1.931 1.00 97.62 184 GLU A C 1
ATOM 1385 O O . GLU A 1 184 ? 16.164 -5.382 -1.340 1.00 97.62 184 GLU A O 1
ATOM 1390 N N . THR A 1 185 ? 17.603 -7.087 -1.576 1.00 98.06 185 THR A N 1
ATOM 1391 C CA . THR A 1 185 ? 17.116 -7.827 -0.403 1.00 98.06 185 THR A CA 1
ATOM 1392 C C . THR A 1 185 ? 17.279 -6.996 0.872 1.00 98.06 185 THR A C 1
ATOM 1394 O O . THR A 1 185 ? 18.330 -6.405 1.105 1.00 98.06 185 THR A O 1
ATOM 1397 N N . GLY A 1 186 ? 16.232 -6.948 1.698 1.00 97.19 186 GLY A N 1
ATOM 1398 C CA . GLY A 1 186 ? 16.180 -6.143 2.922 1.00 97.19 186 GLY A CA 1
ATOM 1399 C C . GLY A 1 186 ? 15.866 -4.659 2.699 1.00 97.19 186 GLY A C 1
ATOM 1400 O O . GLY A 1 186 ? 15.681 -3.935 3.673 1.00 97.19 186 GLY A O 1
ATOM 1401 N N . GLN A 1 187 ? 15.768 -4.199 1.447 1.00 98.19 187 GLN A N 1
ATOM 1402 C CA . GLN A 1 187 ? 15.379 -2.829 1.111 1.00 98.19 187 GLN A CA 1
ATOM 1403 C C . GLN A 1 187 ? 13.888 -2.735 0.762 1.00 98.19 187 GLN A C 1
ATOM 1405 O O . GLN A 1 187 ? 13.190 -3.743 0.590 1.00 98.19 187 GLN A O 1
ATOM 1410 N N . ALA A 1 188 ? 13.391 -1.500 0.655 1.00 98.25 188 ALA A N 1
ATOM 1411 C CA . ALA A 1 188 ? 12.023 -1.225 0.242 1.00 98.25 188 ALA A CA 1
ATOM 1412 C C . ALA A 1 188 ? 11.922 -0.013 -0.695 1.00 98.25 188 ALA A C 1
ATOM 1414 O O . ALA A 1 188 ? 12.722 0.921 -0.620 1.00 98.25 188 ALA A O 1
ATOM 1415 N N . LYS A 1 189 ? 10.917 -0.017 -1.578 1.00 98.38 189 LYS A N 1
ATOM 1416 C CA . LYS A 1 189 ? 10.566 1.108 -2.460 1.00 98.38 189 LYS A CA 1
ATOM 1417 C C . LYS A 1 189 ? 9.056 1.317 -2.487 1.00 98.38 189 LYS A C 1
ATOM 1419 O O . LYS A 1 189 ? 8.298 0.355 -2.437 1.00 98.38 189 LYS A O 1
ATOM 1424 N N . ILE A 1 190 ? 8.624 2.571 -2.587 1.00 98.50 190 ILE A N 1
ATOM 1425 C CA . ILE A 1 190 ? 7.208 2.952 -2.541 1.00 98.50 190 ILE A CA 1
ATOM 1426 C C . ILE A 1 190 ? 6.680 3.366 -3.920 1.00 98.50 190 ILE A C 1
ATOM 1428 O O . ILE A 1 190 ? 7.366 4.051 -4.680 1.00 98.50 190 ILE A O 1
ATOM 1432 N N . THR A 1 191 ? 5.447 2.969 -4.219 1.00 98.62 191 THR A N 1
ATOM 1433 C CA . THR A 1 191 ? 4.678 3.314 -5.427 1.00 98.62 191 THR A CA 1
ATOM 1434 C C . THR A 1 191 ? 3.248 3.710 -5.051 1.00 98.62 191 THR A C 1
ATOM 1436 O O . THR A 1 191 ? 2.835 3.557 -3.899 1.00 98.62 191 THR A O 1
ATOM 1439 N N . CYS A 1 192 ? 2.483 4.250 -6.002 1.00 98.50 192 CYS A N 1
ATOM 1440 C CA . CYS A 1 192 ? 1.045 4.460 -5.815 1.00 98.50 192 CYS A CA 1
ATOM 1441 C C . CYS A 1 192 ? 0.277 3.125 -5.850 1.00 98.50 192 CYS A C 1
ATOM 1443 O O . CYS A 1 192 ? 0.706 2.176 -6.499 1.00 98.50 192 CYS A O 1
ATOM 1445 N N . GLY A 1 193 ? -0.868 3.054 -5.165 1.00 98.12 193 GLY A N 1
ATOM 1446 C CA . GLY A 1 193 ? -1.748 1.880 -5.153 1.00 98.12 193 GLY A CA 1
ATOM 1447 C C . GLY A 1 193 ? -2.652 1.732 -6.381 1.00 98.12 193 GLY A C 1
ATOM 1448 O O . GLY A 1 193 ? -3.132 0.632 -6.641 1.00 98.12 193 GLY A O 1
ATOM 1449 N N . TYR A 1 194 ? -2.831 2.796 -7.171 1.00 98.19 194 TYR A N 1
ATOM 1450 C CA . TYR A 1 194 ? -3.654 2.800 -8.389 1.00 98.19 194 TYR A CA 1
ATOM 1451 C C . TYR A 1 194 ? -5.083 2.292 -8.143 1.00 98.19 194 TYR A C 1
ATOM 1453 O O . TYR A 1 194 ? -5.813 2.902 -7.362 1.00 98.19 194 TYR A O 1
ATOM 1461 N N . ASP A 1 195 ? -5.466 1.180 -8.772 1.00 98.12 195 ASP A N 1
ATOM 1462 C CA . ASP A 1 195 ? -6.803 0.593 -8.662 1.00 98.12 195 ASP A CA 1
ATOM 1463 C C . ASP A 1 195 ? -7.059 -0.051 -7.279 1.00 98.12 195 ASP A C 1
ATOM 1465 O O . ASP A 1 195 ? -8.189 -0.430 -6.968 1.00 98.12 195 ASP A O 1
ATOM 1469 N N . LEU A 1 196 ? -6.031 -0.173 -6.423 1.00 98.50 196 LEU A N 1
ATOM 1470 C CA . LEU A 1 196 ? -6.189 -0.633 -5.042 1.00 98.50 196 LEU A CA 1
ATOM 1471 C C . LEU A 1 196 ? -6.902 0.417 -4.178 1.00 98.50 196 LEU A C 1
ATOM 1473 O O . LEU A 1 196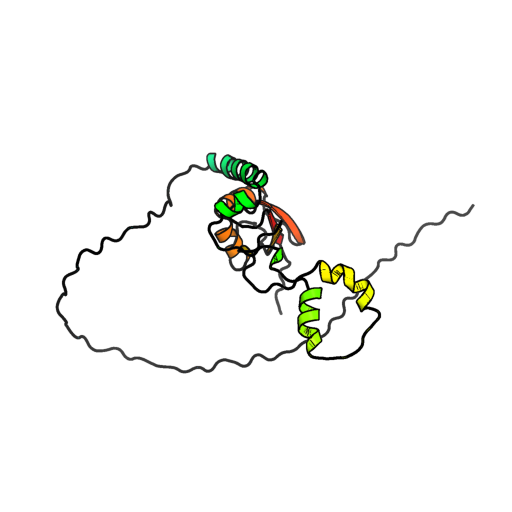 ? -6.582 1.606 -4.282 1.00 98.50 196 LEU A O 1
ATOM 1477 N N . PRO A 1 197 ? -7.737 -0.003 -3.210 1.00 98.38 197 PRO A N 1
ATOM 1478 C CA . PRO A 1 197 ? -8.203 0.883 -2.145 1.00 98.38 197 PRO A CA 1
ATOM 1479 C C . PRO A 1 197 ? -7.045 1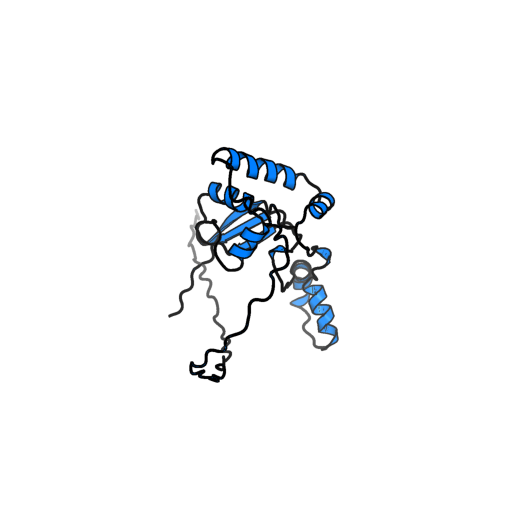.518 -1.362 1.00 98.38 197 PRO A C 1
ATOM 1481 O O . PRO A 1 197 ? -7.104 2.691 -0.988 1.00 98.38 197 PRO A O 1
ATOM 1484 N N . ALA A 1 198 ? -5.946 0.778 -1.180 1.00 98.56 198 ALA A N 1
ATOM 1485 C CA . ALA A 1 198 ? -4.731 1.300 -0.569 1.00 98.56 198 ALA A CA 1
ATOM 1486 C C . ALA A 1 198 ? -4.145 2.486 -1.362 1.00 98.56 198 ALA A C 1
ATOM 1488 O O . ALA A 1 198 ? -4.109 2.467 -2.593 1.00 98.56 198 ALA A O 1
ATOM 1489 N N . LYS A 1 199 ? -3.661 3.537 -0.683 1.00 98.44 199 LYS A N 1
ATOM 1490 C CA . LYS A 1 199 ? -3.064 4.704 -1.377 1.00 98.44 199 LYS A CA 1
ATOM 1491 C C . LYS A 1 199 ? -1.691 4.393 -1.969 1.00 98.44 199 LYS A C 1
ATOM 1493 O O . LYS A 1 199 ? -1.352 4.895 -3.042 1.00 98.44 199 LYS A O 1
ATOM 1498 N N . TYR A 1 200 ? -0.918 3.558 -1.282 1.00 98.81 200 TYR A N 1
ATOM 1499 C CA . TYR A 1 200 ? 0.446 3.203 -1.652 1.00 98.81 200 TYR A CA 1
ATOM 1500 C C . TYR A 1 200 ? 0.699 1.698 -1.562 1.00 98.81 200 TYR A C 1
ATOM 1502 O O . TYR A 1 200 ? 0.059 0.977 -0.793 1.00 98.81 200 TYR A O 1
ATOM 1510 N N . VAL A 1 201 ? 1.703 1.244 -2.310 1.00 98.81 201 VAL A N 1
ATOM 1511 C CA . VAL A 1 201 ? 2.311 -0.078 -2.141 1.00 98.81 201 VAL A CA 1
ATOM 1512 C C . VAL A 1 201 ? 3.771 0.115 -1.757 1.00 98.81 201 VAL A C 1
ATOM 1514 O O . VAL A 1 201 ? 4.531 0.794 -2.449 1.00 98.81 201 VAL A O 1
ATOM 1517 N N . ILE A 1 202 ? 4.172 -0.485 -0.640 1.00 98.81 202 ILE A N 1
ATOM 1518 C CA . ILE A 1 202 ? 5.570 -0.563 -0.220 1.00 98.81 202 ILE A CA 1
ATOM 1519 C C . ILE A 1 202 ? 6.089 -1.929 -0.652 1.00 98.81 202 ILE A C 1
ATOM 1521 O O . ILE A 1 202 ? 5.726 -2.956 -0.087 1.00 98.81 202 ILE A O 1
ATOM 1525 N N . HIS A 1 203 ? 6.927 -1.953 -1.679 1.00 98.69 203 HIS A N 1
ATOM 1526 C CA . HIS A 1 203 ? 7.548 -3.171 -2.178 1.00 98.69 203 HIS A CA 1
ATOM 1527 C C . HIS A 1 203 ? 8.824 -3.447 -1.400 1.00 98.69 203 HIS A C 1
ATOM 1529 O O . HIS A 1 203 ? 9.710 -2.596 -1.380 1.00 98.69 203 HIS A O 1
ATOM 1535 N N . THR A 1 204 ? 8.944 -4.630 -0.808 1.00 98.50 204 THR A N 1
ATOM 1536 C CA . THR A 1 204 ? 10.167 -5.070 -0.128 1.00 98.50 204 THR A CA 1
ATOM 1537 C C . THR A 1 204 ? 10.557 -6.472 -0.573 1.00 98.50 204 THR A C 1
ATOM 1539 O O . THR A 1 204 ? 9.700 -7.269 -0.954 1.00 98.50 204 THR A O 1
ATOM 1542 N N . VAL A 1 205 ? 11.859 -6.761 -0.555 1.00 98.38 205 VAL A N 1
ATOM 1543 C CA . VAL A 1 205 ? 12.415 -8.044 -0.993 1.00 98.38 205 VAL A CA 1
ATOM 1544 C C . VAL A 1 205 ? 12.947 -8.798 0.219 1.00 98.38 205 VAL A C 1
ATOM 1546 O O . VAL A 1 205 ? 13.961 -8.418 0.805 1.00 98.38 205 VAL A O 1
ATOM 1549 N N . GLY A 1 206 ? 12.258 -9.876 0.594 1.00 97.25 206 GLY A N 1
ATOM 1550 C CA . GLY A 1 206 ? 12.667 -10.745 1.698 1.00 97.25 206 GLY A CA 1
ATOM 1551 C C . GLY A 1 206 ? 13.883 -11.624 1.360 1.00 97.25 206 GLY A C 1
ATOM 1552 O O . GLY A 1 206 ? 14.206 -11.814 0.182 1.00 97.25 206 GLY A O 1
ATOM 1553 N N . PRO A 1 207 ? 14.576 -12.175 2.374 1.00 97.06 207 PRO A N 1
ATOM 1554 C CA . PRO A 1 207 ? 15.646 -13.146 2.164 1.00 97.06 207 PRO A CA 1
ATOM 1555 C C . PRO A 1 207 ? 15.100 -14.470 1.609 1.00 97.06 207 PRO A C 1
ATOM 1557 O O . PRO A 1 207 ? 13.962 -14.855 1.877 1.00 97.06 207 PRO A O 1
ATOM 1560 N N . ILE A 1 208 ? 15.932 -15.199 0.862 1.00 96.69 208 ILE A N 1
ATOM 1561 C CA . ILE A 1 208 ? 15.600 -16.542 0.371 1.00 96.69 208 ILE A CA 1
ATOM 1562 C C . ILE A 1 208 ? 16.184 -17.571 1.341 1.00 96.69 208 ILE A C 1
ATOM 1564 O O . ILE A 1 208 ? 17.394 -17.792 1.351 1.00 96.69 208 ILE A O 1
ATOM 1568 N N . ALA A 1 209 ? 15.326 -18.231 2.116 1.00 95.62 209 ALA A N 1
ATOM 1569 C CA . ALA A 1 209 ? 15.707 -19.382 2.930 1.00 95.62 209 ALA A CA 1
ATOM 1570 C C . ALA A 1 209 ? 15.516 -20.673 2.120 1.00 95.62 209 ALA A C 1
ATOM 1572 O O . ALA A 1 209 ? 14.391 -21.039 1.778 1.00 95.62 209 ALA A O 1
ATOM 1573 N N . ARG A 1 210 ? 16.612 -21.363 1.788 1.00 94.62 210 ARG A N 1
ATOM 1574 C CA . ARG A 1 210 ? 16.572 -22.714 1.210 1.00 94.62 210 ARG A CA 1
ATOM 1575 C C . ARG A 1 210 ? 16.846 -23.704 2.339 1.00 94.62 210 ARG A C 1
ATOM 1577 O O . ARG A 1 210 ? 17.916 -23.641 2.933 1.00 94.62 210 ARG A O 1
ATOM 1584 N N . GLY A 1 211 ? 15.868 -24.548 2.665 1.00 90.38 211 GLY A N 1
ATOM 1585 C CA . GLY A 1 211 ? 16.068 -25.635 3.626 1.00 90.38 211 GLY A CA 1
ATOM 1586 C C . GLY A 1 211 ? 17.089 -26.647 3.098 1.00 90.38 211 GLY A C 1
ATOM 1587 O O . GLY A 1 211 ? 17.141 -26.872 1.886 1.00 90.38 211 GLY A O 1
ATOM 1588 N N . HIS A 1 212 ? 17.892 -27.208 4.002 1.00 50.03 212 HIS A N 1
ATOM 1589 C CA . HIS A 1 212 ? 18.760 -28.362 3.761 1.00 50.03 212 HIS A CA 1
ATOM 1590 C C . HIS A 1 212 ? 18.096 -29.632 4.284 1.00 50.03 212 HIS A C 1
ATOM 1592 O O . HIS A 1 212 ? 17.465 -29.546 5.362 1.00 50.03 212 HIS A O 1
#

Sequence (212 aa):
KLEGEGSGKEAEVQTAADAATLATSPPPTSGAVAQPGQRASLSPVSLGNLQLKAAASHSTMYPGNKRKKLWREEKERLLKMTLEERRKEYLRDYVPLKDIPTWKEEMKNKAQSDEDNTNEAFLMQKSLSEKVSLYRGDITVLEIDAIVNAANSSLLGGGGVDGCIHRAAGPCLVAECRSLSGCETGQAKITCGYDLPAKYVIHTVGPIARGH

Foldseek 3Di:
DDDDDDDDDDDDDDDDDDDDDDDDDDDDDDDDDDDDDDDDDDDDDDDDDDPPPPPPPPPDDDDDPVLLVVLVVLLVVLVPDDLVVLVVLAPDAADEPVNFDFQVRVVVVVPVPDDDDDPDVVPVCPVVSRVHGDDDDQQQRYLEQEDEDQDAQQLQADDDNSVVQDVQQDDSSNSVSNVVRGADAPDWDKGASHSGSHGIYIYHHHDDDDDD

InterPro domains:
  IPR002589 Macro domain [PF01661] (148-210)
  IPR002589 Macro domain [PS51154] (119-212)
  IPR002589 Macro domain [SM00506] (131-212)
  IPR043472 Macro domain-like [G3DSA:3.40.220.10] (64-212)
  IPR043472 Macro domain-like [SSF52949] (119-211)

Radius of gyration: 27.25 Å; chains: 1; bounding box: 76×63×71 Å

Organism: NCBI:txid1970185

Secondary structure (DSSP, 8-state):
-------------PPPP-------PPPPP-------------PPPP-----------------TTTHHHHHHHHHHHHHHS-HHHHHTT-SS--EEGGGS--HHHHHHHHTTS------SHHHHHHHHHTT-----S-GGGEESSEEEEEE-TT-S--SHHHHHHHHHH-HHHHHHHTTTT---BT-EEEEE-TTSSSSEEEEEE-------